Protein AF-A0A4R7V5Y8-F1 (afdb_monomer_lite)

Structure (mmCIF, N/CA/C/O backbone):
data_AF-A0A4R7V5Y8-F1
#
_entry.id   AF-A0A4R7V5Y8-F1
#
loop_
_atom_site.group_PDB
_atom_site.id
_atom_site.type_symbol
_atom_site.label_atom_id
_atom_site.label_alt_id
_atom_site.label_comp_id
_atom_site.label_asym_id
_atom_site.label_entity_id
_atom_site.label_seq_id
_atom_site.pdbx_PDB_ins_code
_atom_site.Cartn_x
_atom_site.Cartn_y
_atom_site.Cartn_z
_atom_site.occupancy
_atom_site.B_iso_or_equiv
_atom_site.auth_seq_id
_atom_site.auth_comp_id
_atom_site.auth_asym_id
_atom_site.auth_atom_id
_atom_site.pdbx_PDB_model_num
ATOM 1 N N . MET A 1 1 ? 8.794 -31.342 32.415 1.00 39.38 1 MET A N 1
ATOM 2 C CA . MET A 1 1 ? 8.531 -30.440 31.272 1.00 39.38 1 MET A CA 1
ATOM 3 C C . MET A 1 1 ? 9.611 -30.682 30.226 1.00 39.38 1 MET A C 1
ATOM 5 O O . MET A 1 1 ? 10.774 -30.433 30.505 1.00 39.38 1 MET A O 1
ATOM 9 N N . ARG A 1 2 ? 9.265 -31.305 29.094 1.00 29.16 2 ARG A N 1
ATOM 10 C CA . ARG A 1 2 ? 10.217 -31.781 28.076 1.00 29.16 2 ARG A CA 1
ATOM 11 C C . ARG A 1 2 ? 10.189 -30.781 26.917 1.00 29.16 2 ARG A C 1
ATOM 13 O O . ARG A 1 2 ? 9.197 -30.720 26.201 1.00 29.16 2 ARG A O 1
ATOM 20 N N . LEU A 1 3 ? 11.223 -29.951 26.796 1.00 39.28 3 LEU A N 1
ATOM 21 C CA . LEU A 1 3 ? 11.357 -29.003 25.688 1.00 39.28 3 LEU A CA 1
ATOM 22 C C . LEU A 1 3 ? 11.643 -29.803 24.411 1.00 39.28 3 LEU A C 1
ATOM 24 O O . LEU A 1 3 ? 12.681 -30.453 24.298 1.00 39.28 3 LEU A O 1
ATOM 28 N N . VAL A 1 4 ? 10.695 -29.802 23.475 1.00 39.31 4 VAL A N 1
ATOM 29 C CA . VAL A 1 4 ? 10.909 -30.312 22.118 1.00 39.31 4 VAL A CA 1
ATOM 30 C C . VAL A 1 4 ? 11.884 -29.350 21.445 1.00 39.31 4 VAL A C 1
ATOM 32 O O . VAL A 1 4 ? 11.562 -28.176 21.273 1.00 39.31 4 VAL A O 1
ATOM 35 N N . SER A 1 5 ? 13.087 -29.818 21.105 1.00 41.28 5 SER A N 1
ATOM 36 C CA . SER A 1 5 ? 14.036 -29.010 20.345 1.00 41.28 5 SER A CA 1
ATOM 37 C C . SER A 1 5 ? 13.492 -28.820 18.930 1.00 41.28 5 SER A C 1
ATOM 39 O O . SER A 1 5 ? 13.469 -29.736 18.105 1.00 41.28 5 SER A O 1
ATOM 41 N N . SER A 1 6 ? 12.996 -27.619 18.641 1.00 45.47 6 SER A N 1
ATOM 42 C CA . SER A 1 6 ? 12.769 -27.205 17.264 1.00 45.47 6 SER A CA 1
ATOM 43 C C . SER A 1 6 ? 14.130 -27.154 16.568 1.00 45.47 6 SER A C 1
ATOM 45 O O . SER A 1 6 ? 15.115 -26.645 17.108 1.00 45.47 6 SER A O 1
ATOM 47 N N . ARG A 1 7 ? 14.221 -27.758 15.379 1.00 44.09 7 ARG A N 1
ATOM 48 C CA . ARG A 1 7 ? 15.431 -27.703 14.555 1.00 44.09 7 ARG A CA 1
ATOM 49 C C . ARG A 1 7 ? 15.734 -26.237 14.265 1.00 44.09 7 ARG A C 1
ATOM 51 O O . ARG A 1 7 ? 15.005 -25.595 13.514 1.00 44.09 7 ARG A O 1
ATOM 58 N N . VAL A 1 8 ? 16.810 -25.728 14.853 1.00 46.00 8 VAL A N 1
ATOM 59 C CA . VAL A 1 8 ? 17.417 -24.458 14.461 1.00 46.00 8 VAL A CA 1
ATOM 60 C C . VAL A 1 8 ? 17.733 -24.568 12.971 1.00 46.00 8 VAL A C 1
ATOM 62 O O . VAL A 1 8 ? 18.531 -25.415 12.563 1.00 46.00 8 VAL A O 1
ATOM 65 N N . GLY A 1 9 ? 17.047 -23.772 12.148 1.00 42.19 9 GLY A N 1
ATOM 66 C CA . GLY A 1 9 ? 17.339 -23.671 10.725 1.00 42.19 9 GLY A CA 1
ATOM 67 C C . GLY A 1 9 ? 18.798 -23.261 10.559 1.00 42.19 9 GLY A C 1
ATOM 68 O O . GLY A 1 9 ? 19.202 -22.193 11.010 1.00 42.19 9 GLY A O 1
ATOM 69 N N . LYS A 1 10 ? 19.614 -24.133 9.962 1.00 33.81 10 LYS A N 1
ATOM 70 C CA . LYS A 1 10 ? 20.991 -23.799 9.597 1.00 33.81 10 LYS A CA 1
ATOM 71 C C . LYS A 1 10 ? 20.934 -22.794 8.446 1.00 33.81 10 LYS A C 1
ATOM 73 O O . LYS A 1 10 ? 20.738 -23.184 7.299 1.00 33.81 10 LYS A O 1
ATOM 78 N N . THR A 1 11 ? 21.110 -21.512 8.748 1.00 39.12 11 THR A N 1
ATOM 79 C CA . THR A 1 11 ? 21.383 -20.491 7.733 1.00 39.12 11 THR A CA 1
ATOM 80 C C . THR A 1 11 ? 22.810 -20.705 7.245 1.00 39.12 11 THR A C 1
ATOM 82 O O . THR A 1 11 ? 23.766 -20.399 7.951 1.00 39.12 11 THR A O 1
ATOM 85 N N . SER A 1 12 ? 22.973 -21.303 6.067 1.00 37.62 12 SER A N 1
ATOM 86 C CA . SER A 1 12 ? 24.284 -21.434 5.431 1.00 37.62 12 SER A CA 1
ATOM 87 C C . SER A 1 12 ? 24.424 -20.372 4.352 1.00 37.62 12 SER A C 1
ATOM 89 O O . SER A 1 12 ? 23.650 -20.370 3.396 1.00 37.62 12 SER A O 1
ATOM 91 N N . VAL A 1 13 ? 25.421 -19.504 4.493 1.00 38.53 13 VAL A N 1
ATOM 92 C CA . VAL A 1 13 ? 25.834 -18.569 3.445 1.00 38.53 13 VAL A CA 1
ATOM 93 C C . VAL A 1 13 ? 26.742 -19.349 2.503 1.00 38.53 13 VAL A C 1
ATOM 95 O O . VAL A 1 13 ? 27.818 -19.790 2.903 1.00 38.53 13 VAL A O 1
ATOM 98 N N . ARG A 1 14 ? 26.281 -19.596 1.276 1.00 39.53 14 ARG A N 1
ATOM 99 C CA . ARG A 1 14 ? 27.115 -20.172 0.219 1.00 39.53 14 ARG A CA 1
ATOM 100 C C . ARG A 1 14 ? 27.500 -19.057 -0.748 1.00 39.53 14 ARG A C 1
ATOM 102 O O . ARG A 1 14 ? 26.613 -18.285 -1.108 1.00 39.53 14 ARG A O 1
ATOM 109 N N . PRO A 1 15 ? 28.767 -18.974 -1.183 1.00 43.50 15 PRO A N 1
ATOM 110 C CA . PRO A 1 15 ? 29.133 -18.079 -2.269 1.00 43.50 15 PRO A CA 1
ATOM 111 C C . PRO A 1 15 ? 28.302 -18.450 -3.502 1.00 43.50 15 PRO A C 1
ATOM 113 O O . PRO A 1 15 ? 28.323 -19.595 -3.958 1.00 43.50 15 PRO A O 1
ATOM 116 N N . SER A 1 16 ? 27.506 -17.503 -3.992 1.00 54.50 16 SER A N 1
ATOM 117 C CA . SER A 1 16 ? 26.752 -17.663 -5.230 1.00 54.50 16 SER A CA 1
ATOM 118 C C . SER A 1 16 ? 27.651 -17.308 -6.405 1.00 54.50 16 SER A C 1
ATOM 120 O O . SER A 1 16 ? 28.254 -16.241 -6.413 1.00 54.50 16 SER A O 1
ATOM 122 N N . ASN A 1 17 ? 27.666 -18.142 -7.439 1.00 52.69 17 ASN A N 1
ATOM 123 C CA . ASN A 1 17 ? 28.327 -17.868 -8.720 1.00 52.69 17 ASN A CA 1
ATOM 124 C C . ASN A 1 17 ? 27.616 -16.782 -9.565 1.00 52.69 17 ASN A C 1
ATOM 126 O O . ASN A 1 17 ? 27.806 -16.731 -10.776 1.00 52.69 17 ASN A O 1
ATOM 130 N N . GLY A 1 18 ? 26.729 -15.979 -8.965 1.00 58.34 18 GLY A N 1
ATOM 131 C CA . GLY A 1 18 ? 25.988 -14.921 -9.653 1.00 58.34 18 GLY A CA 1
ATOM 132 C C . GLY A 1 18 ? 25.001 -15.400 -10.725 1.00 58.34 18 GLY A C 1
ATOM 133 O O . GLY A 1 18 ? 24.500 -14.579 -11.484 1.00 58.34 18 GLY A O 1
ATOM 134 N N . SER A 1 19 ? 24.678 -16.698 -10.810 1.00 68.81 19 SER A N 1
ATOM 135 C CA . SER A 1 19 ? 23.785 -17.247 -11.849 1.00 68.81 19 SER A CA 1
ATOM 136 C C . SER A 1 19 ? 22.292 -17.068 -11.524 1.00 68.81 19 SER A C 1
ATOM 138 O O . SER A 1 19 ? 21.518 -18.030 -11.538 1.00 68.81 19 SER A O 1
ATOM 140 N N . TRP A 1 20 ? 21.873 -15.830 -11.240 1.00 76.62 20 TRP A N 1
ATOM 141 C CA . TRP A 1 20 ? 20.487 -15.471 -10.895 1.00 76.62 20 TRP A CA 1
ATOM 142 C C . TRP A 1 20 ? 19.474 -15.874 -11.981 1.00 76.62 20 TRP A C 1
ATOM 144 O O . TRP A 1 20 ? 18.326 -16.173 -11.671 1.00 76.62 20 TRP A O 1
ATOM 154 N N . GLU A 1 21 ? 19.912 -15.984 -13.237 1.00 75.44 21 GLU A N 1
ATOM 155 C CA . GLU A 1 21 ? 19.114 -16.427 -14.393 1.00 75.44 21 GLU A CA 1
ATOM 156 C C . GLU A 1 21 ? 18.544 -17.845 -14.269 1.00 75.44 21 GLU A C 1
ATOM 158 O O . GLU A 1 21 ? 17.503 -18.155 -14.854 1.00 75.44 21 GLU A O 1
ATOM 163 N N . THR A 1 22 ? 19.228 -18.699 -13.505 1.00 79.94 22 THR A N 1
ATOM 164 C CA . THR A 1 22 ? 18.891 -20.122 -13.335 1.00 79.94 22 THR A CA 1
ATOM 165 C C . THR A 1 22 ? 17.992 -20.384 -12.130 1.00 79.94 22 THR A C 1
ATOM 167 O O . THR A 1 22 ? 17.647 -21.532 -11.844 1.00 79.94 22 THR A O 1
ATOM 170 N N . LEU A 1 23 ? 17.609 -19.327 -11.407 1.00 81.44 23 LEU A N 1
ATOM 171 C CA . LEU A 1 23 ? 16.757 -19.459 -10.239 1.00 81.44 23 LEU A CA 1
ATOM 172 C C . LEU A 1 23 ? 15.382 -20.038 -10.616 1.00 81.44 23 LEU A C 1
ATOM 174 O O . LEU A 1 23 ? 14.829 -19.703 -11.669 1.00 81.44 23 LEU A O 1
ATOM 178 N N . PRO A 1 24 ? 14.791 -20.875 -9.742 1.00 82.31 24 PRO A N 1
ATOM 179 C CA . PRO A 1 24 ? 13.458 -21.415 -9.964 1.00 82.31 24 PRO A CA 1
ATOM 180 C C . PRO A 1 24 ? 12.413 -20.310 -10.150 1.00 82.31 24 PRO A C 1
ATOM 182 O O . PRO A 1 24 ? 12.454 -19.284 -9.468 1.00 82.31 24 PRO A O 1
ATOM 185 N N . GLY A 1 25 ? 11.422 -20.559 -11.009 1.00 75.19 25 GLY A N 1
ATOM 186 C CA . GLY A 1 25 ? 10.342 -19.611 -11.322 1.00 75.19 25 GLY A CA 1
ATOM 187 C C . GLY A 1 25 ? 9.581 -19.019 -10.120 1.00 75.19 25 GLY A C 1
ATOM 188 O O . GLY A 1 25 ? 9.190 -17.860 -10.192 1.00 75.19 25 GLY A O 1
ATOM 189 N N . PRO A 1 26 ? 9.402 -19.722 -8.980 1.00 79.88 26 PRO A N 1
ATOM 190 C CA . PRO A 1 26 ? 8.807 -19.110 -7.788 1.00 79.88 26 PRO A CA 1
ATOM 191 C C . PRO A 1 26 ? 9.641 -17.980 -7.166 1.00 79.88 26 PRO A C 1
ATOM 193 O O . PRO A 1 26 ? 9.096 -17.169 -6.419 1.00 79.88 26 PRO A O 1
ATOM 196 N N . VAL A 1 27 ? 10.948 -17.940 -7.440 1.00 85.44 27 VAL A N 1
ATOM 197 C CA . VAL A 1 27 ? 11.891 -16.940 -6.921 1.00 85.44 27 VAL A CA 1
ATOM 198 C C . VAL A 1 27 ? 12.210 -15.893 -7.988 1.00 85.44 27 VAL A C 1
ATOM 200 O O . VAL A 1 27 ? 12.229 -14.709 -7.663 1.00 85.44 27 VAL A O 1
ATOM 203 N N . LEU A 1 28 ? 12.421 -16.305 -9.243 1.00 88.88 28 LEU A N 1
ATOM 204 C CA . LEU A 1 28 ? 12.749 -15.416 -10.360 1.00 88.88 28 LEU A CA 1
ATOM 205 C C . LEU A 1 28 ? 11.504 -14.958 -11.122 1.00 88.88 28 LEU A C 1
ATOM 207 O O . LEU A 1 28 ? 10.823 -15.748 -11.773 1.00 88.88 28 LEU A O 1
ATOM 211 N N . VAL A 1 29 ? 11.261 -13.655 -11.091 1.00 91.06 29 VAL A N 1
ATOM 212 C CA . VAL A 1 29 ? 10.136 -12.977 -11.726 1.00 91.06 29 VAL A CA 1
ATOM 213 C C . VAL A 1 29 ? 10.635 -12.270 -12.975 1.00 91.06 29 VAL A C 1
ATOM 215 O O . VAL A 1 29 ? 11.500 -11.402 -12.886 1.00 91.06 29 VAL A O 1
ATOM 218 N N . ARG A 1 30 ? 10.054 -12.640 -14.119 1.00 89.88 30 ARG A N 1
ATOM 219 C CA . ARG A 1 30 ? 10.305 -12.006 -15.423 1.00 89.88 30 ARG A CA 1
ATOM 220 C C . ARG A 1 30 ? 9.155 -11.125 -15.913 1.00 89.88 30 ARG A C 1
ATOM 222 O O . ARG A 1 30 ? 9.384 -10.189 -16.659 1.00 89.88 30 ARG A O 1
ATOM 229 N N . ASP A 1 31 ? 7.938 -11.454 -15.490 1.00 92.62 31 ASP A N 1
ATOM 230 C CA . ASP A 1 31 ? 6.698 -10.777 -15.872 1.00 92.62 31 ASP A CA 1
ATOM 231 C C . ASP A 1 31 ? 6.091 -10.148 -14.612 1.00 92.62 31 ASP A C 1
ATOM 233 O O . ASP A 1 31 ? 5.575 -10.850 -13.727 1.00 92.62 31 ASP A O 1
ATOM 237 N N . LEU A 1 32 ? 6.200 -8.822 -14.509 1.00 93.19 32 LEU A N 1
ATOM 238 C CA . LEU A 1 32 ? 5.666 -8.071 -13.379 1.00 93.19 32 LEU A CA 1
ATOM 239 C C . LEU A 1 32 ? 4.136 -8.062 -13.384 1.00 93.19 32 LEU A C 1
ATOM 241 O O . LEU A 1 32 ? 3.535 -8.131 -12.314 1.00 93.19 32 LEU A O 1
ATOM 245 N N . ALA A 1 33 ? 3.486 -8.090 -14.548 1.00 92.81 33 ALA A N 1
ATOM 246 C CA . ALA A 1 33 ? 2.028 -8.129 -14.644 1.00 92.81 33 ALA A CA 1
ATOM 247 C C . ALA A 1 33 ? 1.453 -9.476 -14.168 1.00 92.81 33 ALA A C 1
ATOM 249 O O . ALA A 1 33 ? 0.396 -9.532 -13.531 1.00 92.81 33 ALA A O 1
ATOM 250 N N . ALA A 1 34 ? 2.130 -10.591 -14.448 1.00 91.50 34 ALA A N 1
ATOM 251 C CA . ALA A 1 34 ? 1.773 -11.898 -13.899 1.00 91.50 34 ALA A CA 1
ATOM 252 C C . ALA A 1 34 ? 1.972 -11.947 -12.382 1.00 91.50 34 ALA A C 1
ATOM 254 O O . ALA A 1 34 ? 1.101 -12.461 -11.670 1.00 91.50 34 ALA A O 1
ATOM 255 N N . LEU A 1 35 ? 3.077 -11.388 -11.874 1.00 91.00 35 LEU A N 1
ATOM 256 C CA . LEU A 1 35 ? 3.290 -11.291 -10.432 1.00 91.00 35 LEU A CA 1
ATOM 257 C C . LEU A 1 35 ? 2.188 -10.457 -9.779 1.00 91.00 35 LEU A C 1
ATOM 259 O O . LEU A 1 35 ? 1.612 -10.891 -8.782 1.00 91.00 35 LEU A O 1
ATOM 263 N N . ASP A 1 36 ? 1.851 -9.317 -10.366 1.00 90.75 36 ASP A N 1
ATOM 264 C CA . ASP A 1 36 ? 0.844 -8.402 -9.854 1.00 90.75 36 ASP A CA 1
ATOM 265 C C . ASP A 1 36 ? -0.538 -9.064 -9.757 1.00 90.75 36 ASP A C 1
ATOM 267 O O . ASP A 1 36 ? -1.130 -9.117 -8.675 1.00 90.75 36 ASP A O 1
ATOM 271 N N . ARG A 1 37 ? -0.988 -9.716 -10.839 1.00 89.94 37 ARG A N 1
ATOM 272 C CA . ARG A 1 37 ? -2.225 -10.518 -10.851 1.00 89.94 37 ARG A CA 1
ATOM 273 C C . ARG A 1 37 ? -2.203 -11.638 -9.816 1.00 89.94 37 ARG A C 1
ATOM 275 O O . ARG A 1 37 ? -3.199 -11.864 -9.131 1.00 89.94 37 ARG A O 1
ATOM 282 N N . SER A 1 38 ? -1.078 -12.344 -9.679 1.00 88.06 38 SER A N 1
ATOM 283 C CA . SER A 1 38 ? -0.961 -13.415 -8.684 1.00 88.06 38 SER A CA 1
ATOM 284 C C . SER A 1 38 ? -1.131 -12.883 -7.261 1.00 88.06 38 SER A C 1
ATOM 286 O O . SER A 1 38 ? -1.777 -13.534 -6.446 1.00 88.06 38 SER A O 1
ATOM 288 N N . ARG A 1 39 ? -0.602 -11.683 -6.972 1.00 86.81 39 ARG A N 1
ATOM 289 C CA . ARG A 1 39 ? -0.706 -11.036 -5.660 1.00 86.81 39 ARG A CA 1
ATOM 290 C C . ARG A 1 39 ? -2.095 -10.470 -5.404 1.00 86.81 39 ARG A C 1
ATOM 292 O O . ARG A 1 39 ? -2.563 -10.605 -4.278 1.00 86.81 39 ARG A O 1
ATOM 299 N N . ALA A 1 40 ? -2.757 -9.917 -6.419 1.00 85.06 40 ALA A N 1
ATOM 300 C CA . ALA A 1 40 ? -4.139 -9.443 -6.321 1.00 85.06 40 ALA A CA 1
ATOM 301 C C . ALA A 1 40 ? -5.123 -10.552 -5.913 1.00 85.06 40 ALA A C 1
ATOM 303 O O . ALA A 1 40 ? -6.099 -10.291 -5.219 1.00 85.06 40 ALA A O 1
ATOM 304 N N . ASN A 1 41 ? -4.847 -11.797 -6.312 1.00 85.00 41 ASN A N 1
ATOM 305 C CA . ASN A 1 41 ? -5.696 -12.953 -6.014 1.00 85.00 41 ASN A CA 1
ATOM 306 C C . ASN A 1 41 ? -5.419 -13.599 -4.645 1.00 85.00 41 ASN A C 1
ATOM 308 O O . ASN A 1 41 ? -6.078 -14.576 -4.284 1.00 85.00 41 ASN A O 1
ATOM 312 N N . LEU A 1 42 ? -4.435 -13.108 -3.884 1.00 82.81 42 LEU A N 1
ATOM 313 C CA . LEU A 1 42 ? -4.159 -13.635 -2.552 1.00 82.81 42 LEU A CA 1
ATOM 314 C C . LEU A 1 42 ? -5.167 -13.095 -1.538 1.00 82.81 42 LEU A C 1
ATOM 316 O O . LEU A 1 42 ? -5.620 -11.957 -1.623 1.00 82.81 42 LEU A O 1
ATOM 320 N N . ALA A 1 43 ? -5.464 -13.907 -0.523 1.00 77.94 43 ALA A N 1
ATOM 321 C CA . ALA A 1 43 ? -6.247 -13.447 0.615 1.00 77.94 43 ALA A CA 1
ATOM 322 C C . ALA A 1 43 ? -5.589 -12.213 1.277 1.00 77.94 43 ALA A C 1
ATOM 324 O O . ALA A 1 43 ? -4.362 -12.071 1.218 1.00 77.94 43 ALA A O 1
ATOM 325 N N . PRO A 1 44 ? -6.356 -11.345 1.959 1.00 75.69 44 PRO A N 1
ATOM 326 C CA . PRO A 1 44 ? -5.793 -10.197 2.662 1.00 75.69 44 PRO A CA 1
ATOM 327 C C . PRO A 1 44 ? -4.665 -10.604 3.615 1.00 75.69 44 PRO A C 1
ATOM 329 O O . PRO A 1 44 ? -4.719 -11.656 4.262 1.00 75.69 44 PRO A O 1
ATOM 332 N N . ARG A 1 45 ? -3.639 -9.753 3.746 1.00 71.75 45 ARG A N 1
ATOM 333 C CA . ARG A 1 45 ? -2.423 -10.070 4.523 1.00 71.75 45 ARG A CA 1
ATOM 334 C C . ARG A 1 45 ? -2.717 -10.500 5.967 1.00 71.75 45 ARG A C 1
ATOM 336 O O . ARG A 1 45 ? -1.981 -11.316 6.512 1.00 71.75 45 ARG A O 1
ATOM 343 N N . LEU A 1 46 ? -3.794 -9.988 6.567 1.00 69.38 46 LEU A N 1
ATOM 344 C CA . LEU A 1 46 ? -4.236 -10.313 7.930 1.00 69.38 46 LEU A CA 1
ATOM 345 C C . LEU A 1 46 ? -4.530 -11.803 8.157 1.00 69.38 46 LEU A C 1
ATOM 347 O O . LEU A 1 46 ? -4.321 -12.282 9.269 1.00 69.38 46 LEU A O 1
ATOM 351 N N . VAL A 1 47 ? -4.977 -12.527 7.128 1.00 77.38 47 VAL A N 1
ATOM 352 C CA . VAL A 1 47 ? -5.337 -13.954 7.221 1.00 77.38 47 VAL A CA 1
ATOM 353 C C . VAL A 1 47 ? -4.339 -14.872 6.511 1.00 77.38 47 VAL A C 1
ATOM 355 O O . VAL A 1 47 ? -4.513 -16.088 6.498 1.00 77.38 47 VAL A O 1
ATOM 358 N N . ARG A 1 48 ? -3.277 -14.310 5.923 1.00 75.62 48 ARG A N 1
ATOM 359 C CA . ARG A 1 48 ? -2.233 -15.087 5.249 1.00 75.62 48 ARG A CA 1
ATOM 360 C C . ARG A 1 48 ? -1.205 -15.638 6.245 1.00 75.62 48 ARG A C 1
ATOM 362 O O . ARG A 1 48 ? -0.840 -14.937 7.194 1.00 75.62 48 ARG A O 1
ATOM 369 N N . PRO A 1 49 ? -0.665 -16.848 6.005 1.00 72.44 49 PRO A N 1
ATOM 370 C CA . PRO A 1 49 ? 0.520 -17.328 6.707 1.00 72.44 49 PRO A CA 1
ATOM 371 C C . PRO A 1 49 ? 1.664 -16.306 6.625 1.00 72.44 49 PRO A C 1
ATOM 373 O O . PRO A 1 49 ? 1.979 -15.785 5.555 1.00 72.44 49 PRO A O 1
ATOM 376 N N . ARG A 1 50 ? 2.289 -15.995 7.766 1.00 67.25 50 ARG A N 1
ATOM 377 C CA . ARG A 1 50 ? 3.378 -15.007 7.863 1.00 67.25 50 ARG A CA 1
ATOM 378 C C . ARG A 1 50 ? 4.736 -15.646 7.578 1.00 67.25 50 ARG A C 1
ATOM 380 O O . ARG A 1 50 ? 5.603 -15.693 8.446 1.00 67.25 50 ARG A O 1
ATOM 387 N N . VAL A 1 51 ? 4.906 -16.178 6.373 1.00 69.56 51 VAL A N 1
ATOM 388 C CA . VAL A 1 51 ? 6.185 -16.744 5.936 1.00 69.56 51 VAL A CA 1
ATOM 389 C C . VAL A 1 51 ? 6.919 -15.686 5.117 1.00 69.56 51 VAL A C 1
ATOM 391 O O . VAL A 1 51 ? 6.644 -15.502 3.938 1.00 69.56 51 VAL A O 1
ATOM 394 N N . GLU A 1 52 ? 7.861 -14.968 5.733 1.00 60.44 52 GLU A N 1
ATOM 395 C CA . GLU A 1 52 ? 8.597 -13.878 5.060 1.00 60.44 52 GLU A CA 1
ATOM 396 C C . GLU A 1 52 ? 9.323 -14.347 3.786 1.00 60.44 52 GLU A C 1
ATOM 398 O O . GLU A 1 52 ? 9.354 -13.637 2.781 1.00 60.44 52 GLU A O 1
ATOM 403 N N . ALA A 1 53 ? 9.820 -15.589 3.782 1.00 65.56 53 ALA A N 1
ATOM 404 C CA . ALA A 1 53 ? 10.460 -16.193 2.614 1.00 65.56 53 ALA A CA 1
ATOM 405 C C . ALA A 1 53 ? 9.519 -16.310 1.399 1.00 65.56 53 ALA A C 1
ATOM 407 O O . ALA A 1 53 ? 9.982 -16.257 0.262 1.00 65.56 53 ALA A O 1
ATOM 408 N N . GLU A 1 54 ? 8.200 -16.400 1.605 1.00 74.19 54 GLU A N 1
ATOM 409 C CA . GLU A 1 54 ? 7.229 -16.438 0.505 1.00 74.19 54 GLU A CA 1
ATOM 410 C C . GLU A 1 54 ? 7.133 -15.111 -0.243 1.00 74.19 54 GLU A C 1
ATOM 412 O O . GLU A 1 54 ? 6.621 -15.097 -1.363 1.00 74.19 54 GLU A O 1
ATOM 417 N N . ASN A 1 55 ? 7.634 -14.010 0.322 1.00 81.19 55 ASN A N 1
ATOM 418 C CA . ASN A 1 55 ? 7.612 -12.703 -0.325 1.00 81.19 55 ASN A CA 1
ATOM 419 C C . ASN A 1 55 ? 8.921 -12.372 -1.046 1.00 81.19 55 ASN A C 1
ATOM 421 O O . ASN A 1 55 ? 8.906 -11.485 -1.894 1.00 81.19 55 ASN A O 1
ATOM 425 N N . LEU A 1 56 ? 10.016 -13.086 -0.766 1.00 86.44 56 LEU A N 1
ATOM 426 C CA . LEU A 1 56 ? 11.314 -12.840 -1.393 1.00 86.44 56 LEU A CA 1
ATOM 427 C C . LEU A 1 56 ? 11.292 -13.232 -2.871 1.00 86.44 56 LEU A C 1
ATOM 429 O O . LEU A 1 56 ? 10.996 -14.377 -3.219 1.00 86.44 56 LEU A O 1
ATOM 433 N N . ARG A 1 57 ? 11.600 -12.275 -3.742 1.00 88.25 57 ARG A N 1
ATOM 434 C CA . ARG A 1 57 ? 11.711 -12.477 -5.187 1.00 88.25 57 ARG A CA 1
ATOM 435 C C . ARG A 1 57 ? 12.966 -11.814 -5.722 1.00 88.25 57 ARG A C 1
ATOM 437 O O . ARG A 1 57 ? 13.548 -10.934 -5.092 1.00 88.25 57 ARG A O 1
ATOM 444 N N . VAL A 1 58 ? 13.334 -12.251 -6.912 1.00 89.06 58 VAL A N 1
ATOM 445 C CA . VAL A 1 58 ? 14.346 -11.657 -7.771 1.00 89.06 58 VAL A CA 1
ATOM 446 C C . VAL A 1 58 ? 13.609 -11.206 -9.013 1.00 89.06 58 VAL A C 1
ATOM 448 O O . VAL A 1 58 ? 13.037 -12.030 -9.716 1.00 89.06 58 VAL A O 1
ATOM 451 N N . VAL A 1 59 ? 13.568 -9.905 -9.241 1.00 89.81 59 VAL A N 1
ATOM 452 C CA . VAL A 1 59 ? 12.856 -9.279 -10.351 1.00 89.81 59 VAL A CA 1
ATOM 453 C C . VAL A 1 59 ? 13.862 -8.943 -11.438 1.00 89.81 59 VAL A C 1
ATOM 455 O O . VAL A 1 59 ? 14.893 -8.341 -11.140 1.00 89.81 59 VAL A O 1
ATOM 458 N N . THR A 1 60 ? 13.581 -9.327 -12.681 1.00 89.94 60 THR A N 1
ATOM 459 C CA . THR A 1 60 ? 14.332 -8.823 -13.834 1.00 89.94 60 THR A CA 1
ATOM 460 C C . THR A 1 60 ? 13.985 -7.369 -14.091 1.00 89.94 60 THR A C 1
ATOM 462 O O . THR A 1 60 ? 12.809 -7.011 -14.116 1.00 89.94 60 THR A O 1
ATOM 465 N N . VAL A 1 61 ? 15.003 -6.559 -14.331 1.00 88.69 61 VAL A N 1
ATOM 466 C CA . VAL A 1 61 ? 14.861 -5.146 -14.663 1.00 88.69 61 VAL A CA 1
ATOM 467 C C . VAL A 1 61 ? 15.407 -4.943 -16.068 1.00 88.69 61 VAL A C 1
ATOM 469 O O . VAL A 1 61 ? 16.559 -5.280 -16.344 1.00 88.69 61 VAL A O 1
ATOM 472 N N . ALA A 1 62 ? 14.551 -4.444 -16.955 1.00 91.56 62 ALA A N 1
ATOM 473 C CA . ALA A 1 62 ? 14.934 -4.014 -18.292 1.00 91.56 62 ALA A CA 1
ATOM 474 C C . ALA A 1 62 ? 15.420 -2.560 -18.271 1.00 91.56 62 ALA A C 1
ATOM 476 O O . ALA A 1 62 ? 16.400 -2.229 -18.933 1.00 91.56 62 ALA A O 1
ATOM 477 N N . GLU A 1 63 ? 14.769 -1.709 -17.474 1.00 92.25 63 GLU A N 1
ATOM 478 C CA . GLU A 1 63 ? 15.088 -0.285 -17.385 1.00 92.25 63 GLU A CA 1
ATOM 479 C C . GLU A 1 63 ? 14.795 0.273 -15.985 1.00 92.25 63 GLU A C 1
ATOM 481 O O . GLU A 1 63 ? 13.833 -0.132 -15.327 1.00 92.25 63 GLU A O 1
ATOM 486 N N . VAL A 1 64 ? 15.618 1.224 -15.535 1.00 93.06 64 VAL A N 1
ATOM 487 C CA . VAL A 1 64 ? 15.341 2.062 -14.360 1.00 93.06 64 VAL A CA 1
ATOM 488 C C . VAL A 1 64 ? 14.864 3.420 -14.864 1.00 93.06 64 VAL A C 1
ATOM 490 O O . VAL A 1 64 ? 15.634 4.158 -15.470 1.00 93.06 64 VAL A O 1
ATOM 493 N N . LEU A 1 65 ? 13.592 3.729 -14.626 1.00 94.56 65 LEU A N 1
ATOM 494 C CA . LEU A 1 65 ? 12.911 4.902 -15.175 1.00 94.56 65 LEU A CA 1
ATOM 495 C C . LEU A 1 65 ? 13.121 6.161 -14.330 1.00 94.56 65 LEU A C 1
ATOM 497 O O . LEU A 1 65 ? 13.263 7.252 -14.873 1.00 94.56 65 LEU A O 1
ATOM 501 N N . ASP A 1 66 ? 13.114 6.020 -13.004 1.00 94.75 66 ASP A N 1
ATOM 502 C CA . ASP A 1 66 ? 13.274 7.141 -12.075 1.00 94.75 66 ASP A CA 1
ATOM 503 C C . ASP A 1 66 ? 13.919 6.681 -10.765 1.00 94.75 66 ASP A C 1
ATOM 505 O O . ASP A 1 66 ? 13.748 5.529 -10.358 1.00 94.75 66 ASP A O 1
ATOM 509 N N . ILE A 1 67 ? 14.642 7.582 -10.097 1.00 93.50 67 ILE A N 1
ATOM 510 C CA . ILE A 1 67 ? 15.244 7.367 -8.775 1.00 93.50 67 ILE A CA 1
ATOM 511 C C . ILE A 1 67 ? 15.060 8.639 -7.951 1.00 93.50 67 ILE A C 1
ATOM 513 O O . ILE A 1 67 ? 15.499 9.717 -8.349 1.00 93.50 67 ILE A O 1
ATOM 517 N N . GLY A 1 68 ? 14.474 8.499 -6.765 1.00 93.06 68 GLY A N 1
ATOM 518 C CA . GLY A 1 68 ? 14.151 9.617 -5.894 1.00 93.06 68 GLY A CA 1
ATOM 519 C C . GLY A 1 68 ? 14.342 9.308 -4.416 1.00 93.06 68 GLY A C 1
ATOM 520 O O . GLY A 1 68 ? 13.989 8.231 -3.935 1.00 93.06 68 GLY A O 1
ATOM 521 N N . TYR A 1 69 ? 14.854 10.288 -3.678 1.00 92.62 69 TYR A N 1
ATOM 522 C CA . TYR A 1 69 ? 14.969 10.244 -2.226 1.00 92.62 69 TYR A CA 1
ATOM 523 C C . TYR A 1 69 ? 13.886 11.083 -1.535 1.00 92.62 69 TYR A C 1
ATOM 525 O O . TYR A 1 69 ? 13.662 12.247 -1.871 1.00 92.62 69 TYR A O 1
ATOM 533 N N . HIS A 1 70 ? 13.238 10.485 -0.536 1.00 90.69 70 HIS A N 1
ATOM 534 C CA . HIS A 1 70 ? 12.216 11.081 0.321 1.00 90.69 70 HIS A CA 1
ATOM 535 C C . HIS A 1 70 ? 12.842 11.408 1.682 1.00 90.69 70 HIS A C 1
ATOM 537 O O . HIS A 1 70 ? 12.935 10.515 2.532 1.00 90.69 70 HIS A O 1
ATOM 543 N N . PRO A 1 71 ? 13.278 12.658 1.930 1.00 85.25 71 PRO A N 1
ATOM 544 C CA . PRO A 1 71 ? 14.003 13.007 3.152 1.00 85.25 71 PRO A CA 1
ATOM 545 C C . PRO A 1 71 ? 13.148 12.871 4.416 1.00 85.25 71 PRO A C 1
ATOM 547 O O . PRO A 1 71 ? 13.675 12.475 5.453 1.00 85.25 71 PRO A O 1
ATOM 550 N N . GLY A 1 72 ? 11.839 13.141 4.328 1.00 84.94 72 GLY A N 1
ATOM 551 C CA . GLY A 1 72 ? 10.913 13.009 5.461 1.00 84.94 72 GLY A CA 1
ATOM 552 C C . GLY A 1 72 ? 10.805 11.576 5.987 1.00 84.94 72 GLY A C 1
ATOM 553 O O . GLY A 1 72 ? 10.696 11.369 7.191 1.00 84.94 72 GLY A O 1
ATOM 554 N N . ASP A 1 73 ? 10.941 10.598 5.092 1.00 84.75 73 ASP A N 1
ATOM 555 C CA . ASP A 1 73 ? 10.847 9.175 5.419 1.00 84.75 73 ASP A CA 1
ATOM 556 C C . ASP A 1 73 ? 12.204 8.460 5.430 1.00 84.75 73 ASP A C 1
ATOM 558 O O . ASP A 1 73 ? 12.264 7.243 5.619 1.00 84.75 73 ASP A O 1
ATOM 562 N N . GLN A 1 74 ? 13.287 9.199 5.166 1.00 91.62 74 GLN A N 1
ATOM 563 C CA . GLN A 1 74 ? 14.637 8.675 4.942 1.00 91.62 74 GLN A CA 1
ATOM 564 C C . GLN A 1 74 ? 14.634 7.445 4.022 1.00 91.62 74 GLN A C 1
ATOM 566 O O . GLN A 1 74 ? 15.183 6.385 4.341 1.00 91.62 74 GLN A O 1
ATOM 571 N N . ARG A 1 75 ? 13.944 7.567 2.884 1.00 92.94 75 ARG A N 1
ATOM 572 C CA . ARG A 1 75 ? 13.649 6.450 1.981 1.00 92.94 75 ARG A CA 1
ATOM 573 C C . ARG A 1 75 ? 14.037 6.782 0.550 1.00 92.94 75 ARG A C 1
ATOM 575 O O . ARG A 1 75 ? 13.610 7.797 0.017 1.00 92.94 75 ARG A O 1
ATOM 582 N N . LEU A 1 76 ? 14.784 5.892 -0.088 1.00 92.88 76 LEU A N 1
ATOM 583 C CA . LEU A 1 76 ? 15.035 5.907 -1.522 1.00 92.88 76 LEU A CA 1
ATOM 584 C C . LEU A 1 76 ? 13.995 5.037 -2.232 1.00 92.88 76 LEU A C 1
ATOM 586 O O . LEU A 1 76 ? 13.705 3.919 -1.800 1.00 92.88 76 LEU A O 1
ATOM 590 N N . THR A 1 77 ? 13.442 5.550 -3.324 1.00 95.12 77 THR A N 1
ATOM 591 C CA . THR A 1 77 ? 12.538 4.827 -4.218 1.00 95.12 77 THR A CA 1
ATOM 592 C C . THR A 1 77 ? 13.047 4.894 -5.646 1.00 95.12 77 THR A C 1
ATOM 594 O O . THR A 1 77 ? 13.535 5.939 -6.062 1.00 95.12 77 THR A O 1
ATOM 597 N N . ALA A 1 78 ? 12.881 3.823 -6.411 1.00 93.88 78 ALA A N 1
ATOM 598 C CA . ALA A 1 78 ? 13.137 3.832 -7.843 1.00 93.88 78 ALA A CA 1
ATOM 599 C C . ALA A 1 78 ? 12.034 3.109 -8.606 1.00 93.88 78 ALA A C 1
ATOM 601 O O . ALA A 1 78 ? 11.516 2.100 -8.131 1.00 93.88 78 ALA A O 1
ATOM 602 N N . VAL A 1 79 ? 11.683 3.617 -9.781 1.00 96.06 79 VAL A N 1
ATOM 603 C CA . VAL A 1 79 ? 10.730 2.968 -10.683 1.00 96.06 79 VAL A CA 1
ATOM 604 C C . VAL A 1 79 ? 11.520 2.125 -11.671 1.00 96.06 79 VAL A C 1
ATOM 606 O O . VAL A 1 79 ? 12.387 2.640 -12.371 1.00 96.06 79 VAL A O 1
ATOM 609 N N . VAL A 1 80 ? 11.225 0.831 -11.724 1.00 93.81 80 VAL A N 1
ATOM 610 C CA . VAL A 1 80 ? 11.842 -0.114 -12.661 1.00 93.81 80 VAL A CA 1
ATOM 611 C C . VAL A 1 80 ? 10.787 -0.697 -13.586 1.00 93.81 80 VAL A C 1
ATOM 613 O O . VAL A 1 80 ? 9.642 -0.869 -13.166 1.00 93.81 80 VAL A O 1
ATOM 616 N N . ALA A 1 81 ? 11.171 -1.013 -14.819 1.00 95.06 81 ALA A N 1
ATOM 617 C CA . ALA A 1 81 ? 10.322 -1.665 -15.808 1.00 95.06 81 ALA A CA 1
ATOM 618 C C . ALA A 1 81 ? 10.874 -3.042 -16.201 1.00 95.06 81 ALA A C 1
ATOM 620 O O . ALA A 1 81 ? 12.092 -3.246 -16.241 1.00 95.06 81 ALA A O 1
ATOM 621 N N . ASP A 1 82 ? 9.977 -3.985 -16.490 1.00 93.25 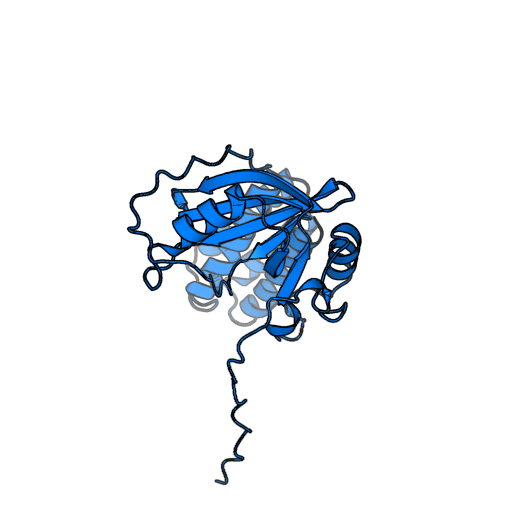82 ASP A N 1
ATOM 622 C CA . ASP A 1 82 ? 10.320 -5.234 -17.175 1.00 93.25 82 ASP A CA 1
ATOM 623 C C . ASP A 1 82 ? 10.377 -5.051 -18.704 1.00 93.25 82 ASP A C 1
ATOM 625 O O . ASP A 1 82 ? 10.133 -3.964 -19.227 1.00 93.25 82 ASP A O 1
ATOM 629 N N . GLU A 1 83 ? 10.705 -6.118 -19.442 1.00 91.12 83 GLU A N 1
ATOM 630 C CA . GLU A 1 83 ? 10.779 -6.083 -20.914 1.00 91.12 83 GLU A CA 1
ATOM 631 C C . GLU A 1 83 ? 9.435 -5.737 -21.579 1.00 91.12 83 GLU A C 1
ATOM 633 O O . GLU A 1 83 ? 9.410 -5.273 -22.717 1.00 91.12 83 GLU A O 1
ATOM 638 N N . ALA A 1 84 ? 8.316 -5.948 -20.880 1.00 91.81 84 ALA A N 1
ATOM 639 C CA . ALA A 1 84 ? 6.979 -5.603 -21.350 1.00 91.81 84 ALA A CA 1
ATOM 640 C C . ALA A 1 84 ? 6.572 -4.160 -20.986 1.00 91.81 84 ALA A C 1
ATOM 642 O O . ALA A 1 84 ? 5.458 -3.744 -21.309 1.00 91.81 84 ALA A O 1
ATOM 643 N N . GLY A 1 85 ? 7.443 -3.398 -20.315 1.00 91.69 85 GLY A N 1
ATOM 644 C CA . GLY A 1 85 ? 7.170 -2.039 -19.849 1.00 91.69 85 GLY A CA 1
ATOM 645 C C . GLY A 1 85 ? 6.283 -1.970 -18.601 1.00 91.69 85 GLY A C 1
ATOM 646 O O . GLY A 1 85 ? 5.855 -0.881 -18.217 1.00 91.69 85 GLY A O 1
ATOM 647 N N . THR A 1 86 ? 5.988 -3.101 -17.952 1.00 94.56 86 THR A N 1
ATOM 648 C CA . THR A 1 86 ? 5.245 -3.110 -16.684 1.00 94.56 86 THR A CA 1
ATOM 649 C C . THR A 1 86 ? 6.162 -2.639 -15.567 1.00 94.56 86 THR A C 1
ATOM 651 O O . THR A 1 86 ? 7.320 -3.048 -15.504 1.00 94.56 86 THR A O 1
ATOM 654 N N . THR A 1 87 ? 5.656 -1.793 -14.670 1.00 95.94 87 THR A N 1
ATOM 655 C CA . THR A 1 87 ? 6.485 -1.134 -13.660 1.00 95.94 87 THR A CA 1
ATOM 656 C C . THR A 1 87 ? 6.344 -1.725 -12.259 1.00 95.94 87 THR A C 1
ATOM 658 O O . THR A 1 87 ? 5.310 -2.271 -11.869 1.00 95.94 87 THR A O 1
ATOM 661 N N . ALA A 1 88 ? 7.412 -1.589 -11.476 1.00 94.50 88 ALA A N 1
ATOM 662 C CA . ALA A 1 88 ? 7.439 -1.828 -10.039 1.00 94.50 88 ALA A CA 1
ATOM 663 C C . ALA A 1 88 ? 8.280 -0.751 -9.341 1.00 94.50 88 ALA A C 1
ATOM 665 O O . ALA A 1 88 ? 9.150 -0.126 -9.948 1.00 94.50 88 ALA A O 1
ATOM 666 N N . VAL A 1 89 ? 8.038 -0.546 -8.048 1.00 95.31 89 VAL A N 1
ATOM 667 C CA . VAL A 1 89 ? 8.797 0.394 -7.218 1.00 95.31 89 VAL A CA 1
ATOM 668 C C . VAL A 1 89 ? 9.790 -0.371 -6.358 1.00 95.31 89 VAL A C 1
ATOM 670 O O . VAL A 1 89 ? 9.402 -1.165 -5.505 1.00 95.31 89 VAL A O 1
ATOM 673 N N . VAL A 1 90 ? 11.079 -0.111 -6.525 1.00 93.25 90 VAL A N 1
ATOM 674 C CA . VAL A 1 90 ? 12.117 -0.535 -5.581 1.00 93.25 90 VAL A CA 1
ATOM 675 C C . VAL A 1 90 ? 12.149 0.462 -4.429 1.00 93.25 90 VAL A C 1
ATOM 677 O O . VAL A 1 90 ? 12.158 1.666 -4.661 1.00 93.25 90 VAL A O 1
ATOM 680 N N . SER A 1 91 ? 12.154 -0.021 -3.188 1.00 93.75 91 SER A N 1
ATOM 681 C CA . SER A 1 91 ? 12.135 0.813 -1.983 1.00 93.75 91 SER A CA 1
ATOM 682 C C . SER A 1 91 ? 13.230 0.387 -1.007 1.00 93.75 91 SER A C 1
ATOM 684 O O . SER A 1 91 ? 13.295 -0.778 -0.611 1.00 93.75 91 SER A O 1
ATOM 686 N N . ALA A 1 92 ? 14.044 1.346 -0.564 1.00 91.44 92 ALA A N 1
ATOM 687 C CA . ALA A 1 92 ? 15.089 1.169 0.440 1.00 91.44 92 ALA A CA 1
ATOM 688 C C . ALA A 1 92 ? 14.962 2.245 1.526 1.00 91.44 92 ALA A C 1
ATOM 690 O O . ALA A 1 92 ? 14.921 3.434 1.226 1.00 91.44 92 ALA A O 1
ATOM 691 N N . THR A 1 93 ? 14.913 1.849 2.796 1.00 91.06 93 THR A N 1
ATOM 692 C CA . THR A 1 93 ? 14.835 2.784 3.935 1.00 91.06 93 THR A CA 1
ATOM 693 C C . THR A 1 93 ? 16.173 2.842 4.654 1.00 91.06 93 THR A C 1
ATOM 695 O O . THR A 1 93 ? 16.820 1.805 4.823 1.00 91.06 93 THR A O 1
ATOM 698 N N . TYR A 1 94 ? 16.565 4.037 5.098 1.00 86.56 94 TYR A N 1
ATOM 699 C CA . TYR A 1 94 ? 17.753 4.246 5.913 1.00 86.56 94 TYR A CA 1
ATOM 700 C C . TYR A 1 94 ? 17.740 3.345 7.149 1.00 86.56 94 TYR A C 1
ATOM 702 O O . TYR A 1 94 ? 16.716 3.152 7.811 1.00 86.56 94 TYR A O 1
ATOM 710 N N . ARG A 1 95 ? 18.909 2.790 7.466 1.00 82.25 95 ARG A N 1
ATOM 711 C CA . ARG A 1 95 ? 19.125 1.981 8.662 1.00 82.25 95 ARG A CA 1
ATOM 712 C C . ARG A 1 95 ? 20.419 2.436 9.325 1.00 82.25 95 ARG A C 1
ATOM 714 O O . ARG A 1 95 ? 21.465 2.361 8.681 1.00 82.25 95 ARG A O 1
ATOM 721 N N . PRO A 1 96 ? 20.396 2.802 10.618 1.00 75.38 96 PRO A N 1
ATOM 722 C CA . PRO A 1 96 ? 21.609 3.179 11.343 1.00 75.38 96 PRO A CA 1
ATOM 723 C C . PRO A 1 96 ? 22.688 2.088 11.357 1.00 75.38 96 PRO A C 1
ATOM 725 O O . PRO A 1 96 ? 23.870 2.383 11.467 1.00 75.38 96 PRO A O 1
ATOM 728 N N . THR A 1 97 ? 22.293 0.818 11.230 1.00 77.44 97 THR A N 1
ATOM 729 C CA . THR A 1 97 ? 23.210 -0.331 11.181 1.00 77.44 97 THR A CA 1
ATOM 730 C C . THR A 1 97 ? 23.955 -0.469 9.852 1.00 77.44 97 THR A C 1
ATOM 732 O O . THR A 1 97 ? 24.872 -1.278 9.754 1.00 77.44 97 THR A O 1
ATOM 735 N N . SER A 1 98 ? 23.559 0.286 8.826 1.00 75.94 98 SER A N 1
ATOM 736 C CA . SER A 1 98 ? 24.162 0.278 7.493 1.00 75.94 98 SER A CA 1
ATOM 737 C C . SER A 1 98 ? 24.016 1.669 6.853 1.00 75.94 98 SER A C 1
ATOM 739 O O . SER A 1 98 ? 23.209 1.840 5.935 1.00 75.94 98 SER A O 1
ATOM 741 N N . PRO A 1 99 ? 24.747 2.682 7.349 1.00 74.56 99 PRO A N 1
ATOM 742 C CA . PRO A 1 99 ? 24.514 4.081 6.986 1.00 74.56 99 PRO A CA 1
ATOM 743 C C . PRO A 1 99 ? 24.736 4.367 5.493 1.00 74.56 99 PRO A C 1
ATOM 745 O O . PRO A 1 99 ? 23.971 5.118 4.902 1.00 74.56 99 PRO A O 1
ATOM 748 N N . ALA A 1 100 ? 25.700 3.691 4.858 1.00 78.44 100 ALA A N 1
ATOM 749 C CA . ALA A 1 100 ? 25.986 3.818 3.425 1.00 78.44 100 ALA A CA 1
ATOM 750 C C . ALA A 1 100 ? 25.095 2.933 2.523 1.00 78.44 100 ALA A C 1
ATOM 752 O O . ALA A 1 100 ? 25.324 2.844 1.319 1.00 78.44 100 ALA A O 1
ATOM 753 N N . ALA A 1 101 ? 24.088 2.238 3.073 1.00 81.50 101 ALA A N 1
ATOM 754 C CA . ALA A 1 101 ? 23.259 1.323 2.283 1.00 81.50 101 ALA A CA 1
ATOM 755 C C . ALA A 1 101 ? 22.414 2.042 1.224 1.00 81.50 101 ALA A C 1
ATOM 757 O O . ALA A 1 101 ? 22.164 1.468 0.169 1.00 81.50 101 ALA A O 1
ATOM 758 N N . LEU A 1 102 ? 21.975 3.277 1.487 1.00 87.56 102 LEU A N 1
ATOM 759 C CA . LEU A 1 102 ? 21.206 4.040 0.502 1.00 87.56 102 LEU A CA 1
ATOM 760 C C . LEU A 1 102 ? 22.078 4.484 -0.675 1.00 87.56 102 LEU A C 1
ATOM 762 O O . LEU A 1 102 ? 21.656 4.300 -1.811 1.00 87.56 102 LEU A O 1
ATOM 766 N N . ASP A 1 103 ? 23.300 4.952 -0.415 1.00 84.50 103 ASP A N 1
ATOM 767 C CA . ASP A 1 103 ? 24.279 5.302 -1.456 1.00 84.50 103 ASP A CA 1
ATOM 768 C C . ASP A 1 103 ? 24.620 4.092 -2.333 1.00 84.50 103 ASP A C 1
ATOM 770 O O . ASP A 1 103 ? 24.643 4.170 -3.558 1.00 84.50 103 ASP A O 1
ATOM 774 N N . ALA A 1 104 ? 24.829 2.937 -1.696 1.00 83.44 104 ALA A N 1
ATOM 775 C CA . ALA A 1 104 ? 25.058 1.666 -2.371 1.00 83.44 104 ALA A CA 1
ATOM 776 C C . ALA A 1 104 ? 23.892 1.269 -3.292 1.00 83.44 104 ALA A C 1
ATOM 778 O O . ALA A 1 104 ? 24.112 0.807 -4.411 1.00 83.44 104 ALA A O 1
ATOM 779 N N . VAL A 1 105 ? 22.652 1.441 -2.825 1.00 86.81 105 VAL A N 1
ATOM 780 C CA . VAL A 1 105 ? 21.454 1.142 -3.618 1.00 86.81 105 VAL A CA 1
ATOM 781 C C . VAL A 1 105 ? 21.282 2.149 -4.757 1.00 86.81 105 VAL A C 1
ATOM 783 O O . VAL A 1 105 ? 21.002 1.725 -5.874 1.00 86.81 105 VAL A O 1
ATOM 786 N N . ASP A 1 106 ? 21.484 3.447 -4.517 1.00 88.62 106 ASP A N 1
ATOM 787 C CA . ASP A 1 106 ? 21.434 4.488 -5.555 1.00 88.62 106 ASP A CA 1
ATOM 788 C C . ASP A 1 106 ? 22.445 4.199 -6.673 1.00 88.62 106 ASP A C 1
ATOM 790 O O . ASP A 1 106 ? 22.068 4.103 -7.842 1.00 88.62 106 ASP A O 1
ATOM 794 N N . ALA A 1 107 ? 23.707 3.947 -6.313 1.00 85.75 107 ALA A N 1
ATOM 795 C CA . ALA A 1 107 ? 24.761 3.617 -7.267 1.00 85.75 107 ALA A CA 1
ATOM 796 C C . ALA A 1 107 ? 24.445 2.339 -8.064 1.00 85.75 107 ALA A C 1
ATOM 798 O O . ALA A 1 107 ? 24.624 2.307 -9.284 1.00 85.75 107 ALA A O 1
ATOM 799 N N . ALA A 1 108 ? 23.938 1.297 -7.396 1.00 85.75 108 ALA A N 1
ATOM 800 C CA . ALA A 1 108 ? 23.554 0.046 -8.044 1.00 85.75 108 ALA A CA 1
ATOM 801 C C . ALA A 1 108 ? 22.348 0.198 -8.983 1.00 85.75 108 ALA A C 1
ATOM 803 O O . ALA A 1 108 ? 22.261 -0.527 -9.966 1.00 85.75 108 ALA A O 1
ATOM 804 N N . LEU A 1 109 ? 21.421 1.117 -8.703 1.00 88.81 109 LEU A N 1
ATOM 805 C CA . LEU A 1 109 ? 20.286 1.404 -9.583 1.00 88.81 109 LEU A CA 1
ATOM 806 C C . LEU A 1 109 ? 20.714 2.241 -10.794 1.00 88.81 109 LEU A C 1
ATOM 808 O O . LEU A 1 109 ? 20.296 1.954 -11.914 1.00 88.81 109 LEU A O 1
ATOM 812 N N . ARG A 1 110 ? 21.598 3.228 -10.601 1.00 88.38 110 ARG A N 1
ATOM 813 C CA . ARG A 1 110 ? 22.135 4.063 -11.693 1.00 88.38 110 ARG A CA 1
ATOM 814 C C . ARG A 1 110 ? 22.994 3.292 -12.688 1.00 88.38 110 ARG A C 1
ATOM 816 O O . ARG A 1 110 ? 23.110 3.721 -13.831 1.00 88.38 110 ARG A O 1
ATOM 823 N N . SER A 1 111 ? 23.590 2.174 -12.279 1.00 85.00 111 SER A N 1
ATOM 824 C CA . SER A 1 111 ? 24.367 1.320 -13.183 1.00 85.00 111 SER A CA 1
ATOM 825 C C . SER A 1 111 ? 23.505 0.452 -14.110 1.00 85.00 111 SER A C 1
ATOM 827 O O . SER A 1 111 ? 24.058 -0.223 -14.975 1.00 85.00 111 SER A O 1
ATOM 829 N N . GLY A 1 112 ? 22.173 0.479 -13.965 1.00 83.62 112 GLY A N 1
ATOM 830 C CA . GLY A 1 112 ? 21.250 -0.318 -14.774 1.00 83.62 112 GLY A CA 1
ATOM 831 C C . GLY A 1 112 ? 21.302 -1.803 -14.402 1.00 83.62 112 GLY A C 1
ATOM 832 O O . GLY A 1 112 ? 21.756 -2.625 -15.202 1.00 83.62 112 GLY A O 1
ATOM 833 N N . PRO A 1 113 ? 20.876 -2.182 -13.183 1.00 87.25 113 PRO A N 1
ATOM 834 C CA . PRO A 1 113 ? 20.974 -3.557 -12.731 1.00 87.25 113 PRO A CA 1
ATOM 835 C C . PRO A 1 113 ? 20.011 -4.430 -13.533 1.00 87.25 113 PRO A C 1
ATOM 837 O O . PRO A 1 113 ? 18.861 -4.064 -13.737 1.00 87.25 113 PRO A O 1
ATOM 840 N N . ARG A 1 114 ? 20.446 -5.631 -13.923 1.00 87.25 114 ARG A N 1
ATOM 841 C CA . ARG A 1 114 ? 19.569 -6.606 -14.600 1.00 87.25 114 ARG A CA 1
ATOM 842 C C . ARG A 1 114 ? 18.611 -7.316 -13.640 1.00 87.25 114 ARG A C 1
ATOM 844 O O . ARG A 1 114 ? 17.580 -7.835 -14.062 1.00 87.25 114 ARG A O 1
ATOM 851 N N . PHE A 1 115 ? 18.955 -7.372 -12.352 1.00 86.81 115 PHE A N 1
ATOM 852 C CA . PHE A 1 115 ? 18.156 -8.038 -11.327 1.00 86.81 115 PHE A CA 1
ATOM 853 C C . PHE A 1 115 ? 18.081 -7.204 -10.053 1.00 86.81 115 PHE A C 1
ATOM 855 O O . PHE A 1 115 ? 19.088 -6.659 -9.605 1.00 86.81 115 PHE A O 1
ATOM 862 N N . VAL A 1 116 ? 16.909 -7.195 -9.421 1.00 87.69 116 VAL A N 1
ATOM 863 C CA . VAL A 1 116 ? 16.703 -6.641 -8.080 1.00 87.69 116 VAL A CA 1
ATOM 864 C C . VAL A 1 116 ? 16.102 -7.716 -7.185 1.00 87.69 116 VAL A C 1
ATOM 866 O O . VAL A 1 116 ? 15.059 -8.288 -7.495 1.00 87.69 116 VAL A O 1
ATOM 869 N N . ALA A 1 117 ? 16.759 -7.996 -6.060 1.00 87.81 117 ALA A N 1
ATOM 870 C CA . ALA A 1 117 ? 16.269 -8.932 -5.056 1.00 87.81 117 ALA A CA 1
ATOM 871 C C . ALA A 1 117 ? 15.616 -8.186 -3.888 1.00 87.81 117 ALA A C 1
ATOM 873 O O . ALA A 1 117 ? 16.142 -7.186 -3.396 1.00 87.81 117 ALA A O 1
ATOM 874 N N . GLY A 1 118 ? 14.481 -8.690 -3.408 1.00 88.06 118 GLY A N 1
ATOM 875 C CA . GLY A 1 118 ? 13.798 -8.079 -2.277 1.00 88.06 118 GLY A CA 1
ATOM 876 C C . GLY A 1 118 ? 12.505 -8.769 -1.883 1.00 88.06 118 GLY A C 1
ATOM 877 O O . GLY A 1 118 ? 12.024 -9.691 -2.547 1.00 88.06 118 GLY A O 1
ATOM 878 N N . ALA A 1 119 ? 11.937 -8.315 -0.771 1.00 89.25 119 ALA A N 1
ATOM 879 C CA . ALA A 1 119 ? 10.602 -8.723 -0.370 1.00 89.25 119 ALA A CA 1
ATOM 880 C C . ALA A 1 119 ? 9.585 -7.964 -1.224 1.00 89.25 119 ALA A C 1
ATOM 882 O O . ALA A 1 119 ? 9.523 -6.740 -1.195 1.00 89.25 119 ALA A O 1
ATOM 883 N N . VAL A 1 120 ? 8.781 -8.695 -1.989 1.00 90.38 120 VAL A N 1
ATOM 884 C CA . VAL A 1 120 ? 7.726 -8.103 -2.805 1.00 90.38 120 VAL A CA 1
ATOM 885 C C . VAL A 1 120 ? 6.448 -8.004 -1.999 1.00 90.38 120 VAL A C 1
ATOM 887 O O . VAL A 1 120 ? 5.967 -8.997 -1.440 1.00 90.38 120 VAL A O 1
ATOM 890 N N . ARG A 1 121 ? 5.836 -6.828 -2.037 1.00 87.94 121 ARG A N 1
ATOM 891 C CA . ARG A 1 121 ? 4.463 -6.575 -1.608 1.00 87.94 121 ARG A CA 1
ATOM 892 C C . ARG A 1 121 ? 3.692 -5.878 -2.727 1.00 87.94 121 ARG A C 1
ATOM 894 O O . ARG A 1 121 ? 4.283 -5.319 -3.641 1.00 87.94 121 ARG A O 1
ATOM 901 N N . ARG A 1 122 ? 2.366 -5.923 -2.644 1.00 86.69 122 ARG A N 1
ATOM 902 C CA . ARG A 1 122 ? 1.486 -5.050 -3.425 1.00 86.69 122 ARG A CA 1
ATOM 903 C C . ARG A 1 122 ? 1.008 -3.952 -2.483 1.00 86.69 122 ARG A C 1
ATOM 905 O O . ARG A 1 122 ? 0.690 -4.237 -1.329 1.00 86.69 122 ARG A O 1
ATOM 912 N N . THR A 1 123 ? 1.030 -2.708 -2.927 1.00 83.56 123 THR A N 1
ATOM 913 C CA . THR A 1 123 ? 0.569 -1.556 -2.152 1.00 83.56 123 THR A CA 1
ATOM 914 C C . THR A 1 123 ?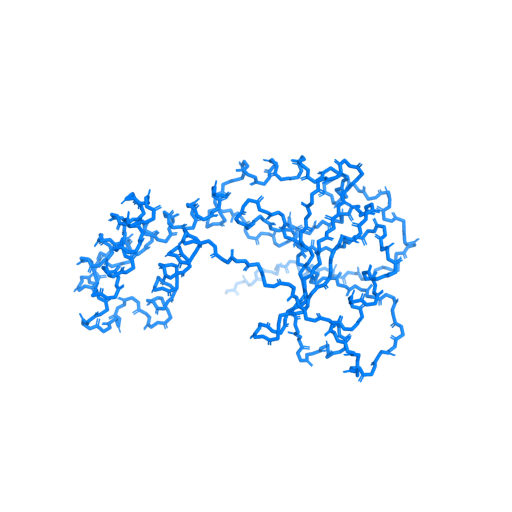 -0.122 -0.611 -3.117 1.00 83.56 123 THR A C 1
ATOM 916 O O . THR A 1 123 ? 0.532 -0.124 -4.034 1.00 83.56 123 THR A O 1
ATOM 919 N N . ARG A 1 124 ? -1.429 -0.373 -2.928 1.00 76.25 124 ARG A N 1
ATOM 920 C CA . ARG A 1 124 ? -2.229 0.534 -3.775 1.00 76.25 124 ARG A CA 1
ATOM 921 C C . ARG A 1 124 ? -2.062 0.218 -5.270 1.00 76.25 124 ARG A C 1
ATOM 923 O O . ARG A 1 124 ? -1.578 1.043 -6.041 1.00 76.25 124 ARG A O 1
ATOM 930 N N . GLY A 1 125 ? -2.299 -1.036 -5.638 1.00 80.38 125 GLY A N 1
ATOM 931 C CA . GLY A 1 125 ? -2.209 -1.483 -7.026 1.00 80.38 125 GLY A CA 1
ATOM 932 C C . GLY A 1 125 ? -0.796 -1.574 -7.601 1.00 80.38 125 GLY A C 1
ATOM 933 O O . GLY A 1 125 ? -0.636 -2.029 -8.726 1.00 80.38 125 GLY A O 1
ATOM 934 N N . THR A 1 126 ? 0.225 -1.186 -6.835 1.00 85.94 126 THR A N 1
ATOM 935 C CA . THR A 1 126 ? 1.611 -1.113 -7.296 1.00 85.94 126 THR A CA 1
ATOM 936 C C . THR A 1 126 ? 2.445 -2.200 -6.635 1.00 85.94 126 THR A C 1
ATOM 938 O O . THR A 1 126 ? 2.385 -2.403 -5.417 1.00 85.94 126 THR A O 1
ATOM 941 N N . LEU A 1 127 ? 3.253 -2.904 -7.426 1.00 91.94 127 LEU A N 1
ATOM 942 C CA . LEU A 1 127 ? 4.259 -3.811 -6.887 1.00 91.94 127 LEU A CA 1
ATOM 943 C C . LEU A 1 127 ? 5.397 -3.008 -6.260 1.00 91.94 127 LEU A C 1
ATOM 945 O O . LEU A 1 127 ? 6.017 -2.178 -6.917 1.00 91.94 127 LEU A O 1
ATOM 949 N N . VAL A 1 128 ? 5.689 -3.288 -4.993 1.00 92.62 128 VAL A N 1
ATOM 950 C CA . VAL A 1 128 ? 6.812 -2.699 -4.266 1.00 92.62 128 VAL A CA 1
ATOM 951 C C . VAL A 1 128 ? 7.794 -3.797 -3.888 1.00 92.62 128 VAL A C 1
ATOM 953 O O . VAL A 1 128 ? 7.418 -4.786 -3.254 1.00 92.62 128 VAL A O 1
ATOM 956 N N . VAL A 1 129 ? 9.053 -3.615 -4.271 1.00 92.06 129 VAL A N 1
ATOM 957 C 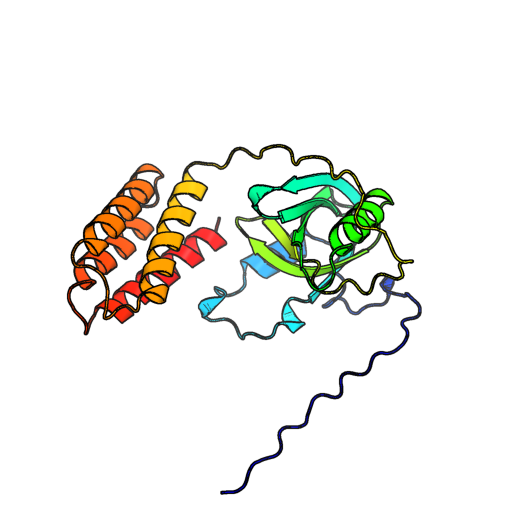CA . VAL A 1 129 ? 10.182 -4.478 -3.935 1.00 92.06 129 VAL A CA 1
ATOM 958 C C . VAL A 1 129 ? 10.980 -3.794 -2.831 1.00 92.06 129 VAL A C 1
ATOM 960 O O . VAL A 1 129 ? 11.742 -2.864 -3.083 1.00 92.06 129 VAL A O 1
ATOM 963 N N . ASP A 1 130 ? 10.808 -4.242 -1.591 1.00 89.12 130 ASP A N 1
ATOM 964 C CA . ASP A 1 130 ? 11.638 -3.773 -0.487 1.00 89.12 130 ASP A CA 1
ATOM 965 C C . ASP A 1 130 ? 13.010 -4.433 -0.575 1.00 89.12 130 ASP A C 1
ATOM 967 O O . ASP A 1 130 ? 13.131 -5.653 -0.388 1.00 89.12 130 ASP A O 1
ATOM 971 N N . SER A 1 131 ? 14.054 -3.641 -0.817 1.00 76.19 131 SER A N 1
ATOM 972 C CA . SER A 1 131 ? 15.429 -4.140 -0.830 1.00 76.19 131 SER A CA 1
ATOM 973 C C . SER A 1 131 ? 15.895 -4.393 0.611 1.00 76.19 131 SER A C 1
ATOM 975 O O . SER A 1 131 ? 16.581 -3.616 1.268 1.00 76.19 131 SER A O 1
ATOM 977 N N . THR A 1 132 ? 15.436 -5.506 1.177 1.00 60.06 132 THR A N 1
ATOM 978 C CA . THR A 1 132 ? 15.778 -5.931 2.541 1.00 60.06 132 THR A CA 1
ATOM 979 C C . THR A 1 132 ? 16.986 -6.858 2.573 1.00 60.06 132 THR A C 1
ATOM 981 O O . THR A 1 132 ? 17.606 -6.988 3.628 1.00 60.06 132 THR A O 1
ATOM 984 N N . VAL A 1 133 ? 17.329 -7.452 1.424 1.00 46.41 133 VAL A N 1
ATOM 985 C CA . VAL A 1 133 ? 18.456 -8.367 1.226 1.00 46.41 133 VAL A CA 1
ATOM 986 C C . VAL A 1 133 ? 19.303 -7.839 0.078 1.00 46.41 133 VAL A C 1
ATOM 988 O O . VAL A 1 133 ? 19.305 -8.368 -1.029 1.00 46.41 133 VAL A O 1
ATOM 991 N N . VAL A 1 134 ? 20.024 -6.760 0.348 1.00 40.81 134 VAL A N 1
ATOM 992 C CA . VAL A 1 134 ? 21.231 -6.489 -0.419 1.00 40.81 134 VAL A CA 1
ATOM 993 C C . VAL A 1 134 ? 22.299 -7.356 0.258 1.00 40.81 134 VAL A C 1
ATOM 995 O O . VAL A 1 134 ? 22.578 -7.166 1.440 1.00 40.81 134 VAL A O 1
ATOM 998 N N . VAL A 1 135 ? 22.844 -8.359 -0.436 1.00 39.81 135 VAL A N 1
ATOM 999 C CA . VAL A 1 135 ? 24.264 -8.699 -0.254 1.00 39.81 135 VAL A CA 1
ATOM 1000 C C . VAL A 1 135 ? 24.934 -7.916 -1.364 1.00 39.81 135 VAL A C 1
ATOM 1002 O O . VAL A 1 135 ? 25.012 -8.417 -2.487 1.00 39.81 135 VAL A O 1
ATOM 1005 N N . PRO A 1 136 ? 25.273 -6.643 -1.119 1.00 40.91 136 PRO A N 1
ATOM 1006 C CA . PRO A 1 136 ? 25.982 -5.896 -2.120 1.00 40.91 136 PRO A CA 1
ATOM 1007 C C . P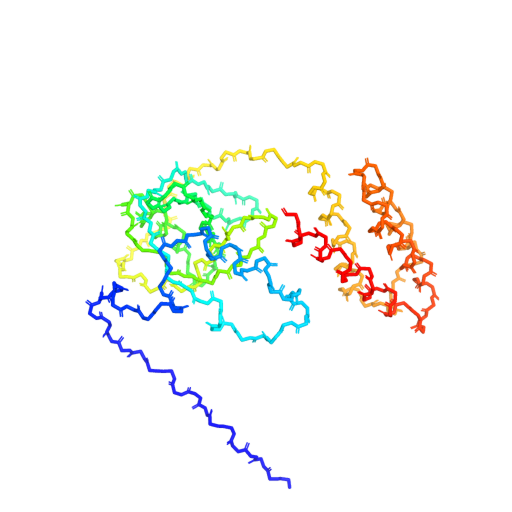RO A 1 136 ? 27.363 -6.532 -2.190 1.00 40.91 136 PRO A C 1
ATOM 1009 O O . PRO A 1 136 ? 28.067 -6.596 -1.182 1.00 40.91 136 PRO A O 1
ATOM 1012 N N . ASP A 1 137 ? 27.752 -7.013 -3.362 1.00 40.69 137 ASP A N 1
ATOM 1013 C CA . ASP A 1 137 ? 29.173 -7.049 -3.672 1.00 40.69 137 ASP A CA 1
ATOM 1014 C C . ASP A 1 137 ? 29.588 -5.592 -3.891 1.00 40.69 137 ASP A C 1
ATOM 1016 O O . ASP A 1 137 ? 29.482 -5.074 -4.997 1.00 40.69 137 ASP A O 1
ATOM 1020 N N . LEU A 1 138 ? 29.879 -4.869 -2.806 1.00 42.19 138 LEU A N 1
ATOM 1021 C CA . LEU A 1 138 ? 30.280 -3.469 -2.879 1.00 42.19 138 LEU A CA 1
ATOM 1022 C C . LEU A 1 138 ? 31.441 -3.194 -1.934 1.00 42.19 138 LEU A C 1
ATOM 1024 O O . LEU A 1 138 ? 31.418 -3.526 -0.746 1.00 42.19 138 LEU A O 1
ATOM 1028 N N . ALA A 1 139 ? 32.436 -2.517 -2.495 1.00 44.16 139 ALA A N 1
ATOM 1029 C CA . ALA A 1 139 ? 33.447 -1.794 -1.751 1.00 44.16 139 ALA A CA 1
ATOM 1030 C C . ALA A 1 139 ? 32.791 -0.763 -0.800 1.00 44.16 139 ALA A C 1
ATOM 1032 O O . ALA A 1 139 ? 31.697 -0.271 -1.087 1.00 44.16 139 ALA A O 1
ATOM 1033 N N . PRO A 1 140 ? 33.434 -0.428 0.333 1.00 47.78 140 PRO A N 1
ATOM 1034 C CA . PRO A 1 140 ? 32.906 0.547 1.285 1.00 47.78 140 PRO A CA 1
ATOM 1035 C C . PRO A 1 140 ? 32.678 1.922 0.632 1.00 47.78 140 PRO A C 1
ATOM 1037 O O . PRO A 1 140 ? 33.575 2.457 -0.016 1.00 47.78 140 PRO A O 1
ATOM 1040 N N . GLY A 1 141 ? 31.484 2.486 0.835 1.00 57.25 141 GLY A N 1
ATOM 1041 C CA . GLY A 1 141 ? 31.157 3.892 0.562 1.00 57.25 141 GLY A CA 1
ATOM 1042 C C . GLY A 1 141 ? 31.233 4.740 1.838 1.00 57.25 141 GLY A C 1
ATOM 1043 O O . GLY A 1 141 ? 31.175 4.199 2.944 1.00 57.25 141 GLY A O 1
ATOM 1044 N N . ASP A 1 142 ? 31.365 6.060 1.698 1.00 63.66 142 ASP A N 1
ATOM 1045 C CA . ASP A 1 142 ? 31.611 6.994 2.810 1.00 63.66 142 ASP A CA 1
ATOM 1046 C C . ASP A 1 142 ? 30.365 7.747 3.319 1.00 63.66 142 ASP A C 1
ATOM 1048 O O . ASP A 1 142 ? 30.467 8.513 4.277 1.00 63.66 142 ASP A O 1
ATOM 1052 N N . GLY A 1 143 ? 29.182 7.511 2.739 1.00 61.62 143 GLY A N 1
ATOM 1053 C CA . GLY A 1 143 ? 27.940 8.145 3.193 1.00 61.62 143 GLY A CA 1
ATOM 1054 C C . GLY A 1 143 ? 27.767 9.598 2.737 1.00 61.62 143 GLY A C 1
ATOM 1055 O O . GLY A 1 143 ? 26.884 10.285 3.248 1.00 61.62 143 GLY A O 1
ATOM 1056 N N . SER A 1 144 ? 28.637 10.104 1.855 1.00 72.38 144 SER A N 1
ATOM 1057 C CA . SER A 1 144 ? 28.668 11.519 1.458 1.00 72.38 144 SER A CA 1
ATOM 1058 C C . SER A 1 144 ? 27.889 11.830 0.175 1.00 72.38 144 SER A C 1
ATOM 1060 O O . SER A 1 144 ? 27.881 12.979 -0.280 1.00 72.38 144 SER A O 1
ATOM 1062 N N . SER A 1 145 ? 27.236 10.828 -0.428 1.00 72.50 145 SER A N 1
ATOM 1063 C CA . SER A 1 145 ? 26.629 10.980 -1.749 1.00 72.50 145 SER A CA 1
ATOM 1064 C C . SER A 1 145 ? 25.417 11.921 -1.730 1.00 72.50 145 SER A C 1
ATOM 1066 O O . SER A 1 145 ? 24.580 11.901 -0.824 1.00 72.50 145 SER A O 1
ATOM 1068 N N . SER A 1 146 ? 25.316 12.783 -2.746 1.00 75.62 146 SER A N 1
ATOM 1069 C CA . SER A 1 146 ? 24.154 13.655 -2.915 1.00 75.62 146 SER A CA 1
ATOM 1070 C C . SER A 1 146 ? 23.024 12.866 -3.577 1.00 75.62 146 SER A C 1
ATOM 1072 O O . SER A 1 146 ? 23.052 12.616 -4.782 1.00 75.62 146 SER A O 1
ATOM 1074 N N . LEU A 1 147 ? 22.032 12.464 -2.781 1.00 75.19 147 LEU A N 1
ATOM 1075 C CA . LEU A 1 147 ? 20.834 11.792 -3.278 1.00 75.19 147 LEU A CA 1
ATOM 1076 C C . LEU A 1 147 ? 19.866 12.811 -3.891 1.00 75.19 147 LEU A C 1
ATOM 1078 O O . LEU A 1 147 ? 19.477 13.789 -3.247 1.00 75.19 147 LEU A O 1
ATOM 1082 N N . MET A 1 148 ? 19.449 12.563 -5.133 1.00 78.81 148 MET A N 1
ATOM 1083 C CA . MET A 1 148 ? 18.490 13.420 -5.832 1.00 78.81 148 MET A CA 1
ATOM 1084 C C . MET A 1 148 ? 17.106 13.329 -5.179 1.00 78.81 148 MET A C 1
ATOM 1086 O O . MET A 1 148 ? 16.603 12.240 -4.895 1.00 78.81 148 MET A O 1
ATOM 1090 N N . GLY A 1 149 ? 16.482 14.485 -4.943 1.00 68.38 149 GLY A N 1
ATOM 1091 C CA . GLY A 1 149 ? 15.146 14.558 -4.355 1.00 68.38 149 GLY A CA 1
ATOM 1092 C C . GLY A 1 149 ? 14.102 13.886 -5.243 1.00 68.38 149 GLY A C 1
ATOM 1093 O O . GLY A 1 149 ? 14.104 14.074 -6.459 1.00 68.38 149 GLY A O 1
ATOM 1094 N N . ALA A 1 150 ? 13.209 13.108 -4.631 1.00 73.69 150 ALA A N 1
ATOM 1095 C CA . ALA A 1 150 ? 12.105 12.489 -5.347 1.00 73.69 150 ALA A CA 1
ATOM 1096 C C . ALA A 1 150 ? 11.173 13.546 -5.953 1.00 73.69 150 ALA A C 1
ATOM 1098 O O . ALA A 1 150 ? 10.892 14.580 -5.339 1.00 73.69 150 ALA A O 1
ATOM 1099 N N . THR A 1 151 ? 10.639 13.258 -7.139 1.00 70.44 151 THR A N 1
ATOM 1100 C CA . THR A 1 151 ? 9.511 14.020 -7.668 1.00 70.44 151 THR A CA 1
ATOM 1101 C C . THR A 1 151 ? 8.296 13.797 -6.767 1.00 70.44 151 THR A C 1
ATOM 1103 O O . THR A 1 151 ? 7.932 12.668 -6.430 1.00 70.44 151 THR A O 1
ATOM 1106 N N . ALA A 1 152 ? 7.669 14.892 -6.330 1.00 58.31 152 ALA A N 1
ATOM 1107 C CA . ALA A 1 152 ? 6.479 14.816 -5.496 1.00 58.31 152 ALA A CA 1
ATOM 1108 C C . ALA A 1 152 ? 5.346 14.159 -6.295 1.00 58.31 152 ALA A C 1
ATOM 1110 O O . ALA A 1 152 ? 4.764 14.767 -7.195 1.00 58.31 152 ALA A O 1
ATOM 1111 N N . THR A 1 153 ? 5.019 12.913 -5.961 1.00 61.03 153 THR A N 1
ATOM 1112 C CA . THR A 1 153 ? 3.786 12.296 -6.447 1.00 61.03 153 THR A CA 1
ATOM 1113 C C . THR A 1 153 ? 2.636 12.962 -5.705 1.00 61.03 153 THR A C 1
ATOM 1115 O O . THR A 1 153 ? 2.606 12.957 -4.476 1.00 61.03 153 THR A O 1
ATOM 1118 N N . ARG A 1 154 ? 1.699 13.580 -6.432 1.00 62.44 154 ARG A N 1
ATOM 1119 C CA . ARG A 1 154 ? 0.498 14.158 -5.821 1.00 62.44 154 ARG A CA 1
ATOM 1120 C C . ARG A 1 154 ? -0.311 13.024 -5.199 1.00 62.44 154 ARG A C 1
ATOM 1122 O O . ARG A 1 154 ? -0.919 12.245 -5.928 1.00 62.44 154 ARG A O 1
ATOM 1129 N N . GLU A 1 155 ? -0.309 12.939 -3.872 1.00 68.56 155 GLU A N 1
ATOM 1130 C CA . GLU A 1 155 ? -1.174 12.003 -3.161 1.00 68.56 155 GLU A CA 1
ATOM 1131 C C . GLU A 1 155 ? -2.629 12.322 -3.492 1.00 68.56 155 GLU A C 1
ATOM 1133 O O . GLU A 1 155 ? -3.096 13.460 -3.391 1.00 68.56 155 GLU A O 1
ATOM 1138 N N . ASP A 1 156 ? -3.341 11.312 -3.969 1.00 83.88 156 ASP A N 1
ATOM 1139 C CA . ASP A 1 156 ? -4.747 11.453 -4.285 1.00 83.88 156 ASP A CA 1
ATOM 1140 C C . ASP A 1 156 ? -5.597 11.474 -2.998 1.00 83.88 156 ASP A C 1
ATOM 1142 O O . ASP A 1 156 ? -5.236 10.895 -1.970 1.00 83.88 156 ASP A O 1
ATOM 1146 N N . ALA A 1 157 ? -6.761 12.122 -3.059 1.00 88.69 157 ALA A N 1
ATOM 1147 C CA . ALA A 1 157 ? -7.617 12.326 -1.890 1.00 88.69 157 ALA A CA 1
ATOM 1148 C C . ALA A 1 157 ? -8.099 11.013 -1.241 1.00 88.69 157 ALA A C 1
ATOM 1150 O O . ALA A 1 157 ? -8.251 10.942 -0.023 1.00 88.69 157 ALA A O 1
ATOM 1151 N N . VAL A 1 158 ? -8.303 9.958 -2.039 1.00 90.12 158 VAL A N 1
ATOM 1152 C CA . VAL A 1 158 ? -8.729 8.641 -1.541 1.00 90.12 158 VAL A CA 1
ATOM 1153 C C . VAL A 1 158 ? -7.621 8.009 -0.689 1.00 90.12 158 VAL A C 1
ATOM 1155 O O . VAL A 1 158 ? -7.909 7.416 0.350 1.00 90.12 158 VAL A O 1
ATOM 1158 N N . THR A 1 159 ? -6.359 8.163 -1.100 1.00 85.88 159 THR A N 1
ATOM 1159 C CA . THR A 1 159 ? -5.178 7.677 -0.374 1.00 85.88 159 THR A CA 1
ATOM 1160 C C . THR A 1 159 ? -5.067 8.383 0.968 1.00 85.88 159 THR A C 1
ATOM 1162 O O . THR A 1 159 ? -4.978 7.714 1.994 1.00 85.88 159 THR A O 1
ATOM 1165 N N . VAL A 1 160 ? -5.172 9.714 0.972 1.00 89.88 160 VAL A N 1
ATOM 1166 C CA . VAL A 1 160 ? -5.103 10.521 2.199 1.00 89.88 160 VAL A CA 1
ATOM 1167 C C . VAL A 1 160 ? -6.187 10.106 3.201 1.00 89.88 160 VAL A C 1
ATOM 1169 O O . VAL A 1 160 ? -5.900 9.910 4.382 1.00 89.88 160 VAL A O 1
ATOM 1172 N N . ALA A 1 161 ? -7.427 9.908 2.743 1.00 94.06 161 ALA A N 1
ATOM 1173 C CA . ALA A 1 161 ? -8.525 9.493 3.615 1.00 94.06 161 ALA A CA 1
ATOM 1174 C C . ALA A 1 161 ? -8.332 8.073 4.185 1.00 94.06 161 ALA A C 1
ATOM 1176 O O . ALA A 1 161 ? -8.582 7.844 5.371 1.00 94.06 161 ALA A O 1
ATOM 1177 N N . LEU A 1 162 ? -7.867 7.119 3.367 1.00 93.38 162 LEU A N 1
ATOM 1178 C CA . LEU A 1 162 ? -7.580 5.750 3.810 1.00 93.38 162 LEU A CA 1
ATOM 1179 C C . LEU A 1 162 ? -6.418 5.694 4.806 1.00 93.38 162 LEU A C 1
ATOM 1181 O O . LEU A 1 162 ? -6.532 5.010 5.824 1.00 93.38 162 LEU A O 1
ATOM 1185 N N . ASP A 1 163 ? -5.331 6.418 4.544 1.00 90.75 163 ASP A N 1
ATOM 1186 C CA . ASP A 1 163 ? -4.174 6.477 5.437 1.00 90.75 163 ASP A CA 1
ATOM 1187 C C . ASP A 1 163 ? -4.539 7.135 6.770 1.00 90.75 163 ASP A C 1
ATOM 1189 O O . ASP A 1 163 ? -4.174 6.620 7.826 1.00 90.75 163 ASP A O 1
ATOM 1193 N N . GLY A 1 164 ? -5.329 8.214 6.741 1.00 93.88 164 GLY A N 1
ATOM 1194 C CA . GLY A 1 164 ? -5.859 8.844 7.950 1.00 93.88 164 GLY A CA 1
ATOM 1195 C C . GLY A 1 164 ? -6.686 7.868 8.793 1.00 93.88 164 GLY A C 1
ATOM 1196 O O . GLY A 1 164 ? -6.457 7.726 9.995 1.00 93.88 164 GLY A O 1
ATOM 1197 N N . ALA A 1 165 ? -7.595 7.125 8.159 1.00 95.81 165 ALA A N 1
ATOM 1198 C CA . ALA A 1 165 ? -8.413 6.112 8.822 1.00 95.81 165 ALA A CA 1
ATOM 1199 C C . ALA A 1 165 ? -7.595 4.944 9.406 1.00 95.81 165 ALA A C 1
ATOM 1201 O O . ALA A 1 165 ? -7.821 4.529 10.548 1.00 95.81 165 ALA A O 1
ATOM 1202 N N . LEU A 1 166 ? -6.625 4.424 8.647 1.00 94.50 166 LEU A N 1
ATOM 1203 C CA . LEU A 1 166 ? -5.701 3.386 9.115 1.00 94.50 166 LEU A CA 1
ATOM 1204 C C . LEU A 1 166 ? -4.819 3.896 10.261 1.00 94.50 166 LEU A C 1
ATOM 1206 O O . LEU A 1 166 ? -4.578 3.159 11.218 1.00 94.50 166 LEU A O 1
ATOM 1210 N N . GLY A 1 167 ? -4.388 5.156 10.198 1.00 94.12 167 GLY A N 1
ATOM 1211 C CA . GLY A 1 167 ? -3.623 5.827 11.245 1.00 94.12 167 GLY A CA 1
ATOM 1212 C C . GLY A 1 167 ? -4.390 5.900 12.563 1.00 94.12 167 GLY A C 1
ATOM 1213 O O . GLY A 1 167 ? -3.863 5.490 13.597 1.00 94.12 167 GLY A O 1
ATOM 1214 N N . VAL A 1 168 ? -5.661 6.316 12.529 1.00 95.38 168 VAL A N 1
ATOM 1215 C CA . VAL A 1 168 ? -6.530 6.326 13.722 1.00 95.38 168 VAL A CA 1
ATOM 1216 C C . VAL A 1 168 ? -6.698 4.911 14.290 1.00 95.38 168 VAL A C 1
ATOM 1218 O O . VAL A 1 168 ? -6.580 4.710 15.499 1.00 95.38 168 VAL A O 1
ATOM 1221 N N . CYS A 1 169 ? -6.897 3.897 13.442 1.00 94.56 169 CYS A N 1
ATOM 1222 C CA . CYS A 1 169 ? -6.992 2.508 13.903 1.00 94.56 169 CYS A CA 1
ATOM 1223 C C . CYS A 1 169 ? -5.686 2.006 14.542 1.00 94.56 169 CYS A C 1
ATOM 1225 O O . CYS A 1 169 ? -5.733 1.299 15.553 1.00 94.56 169 CYS A O 1
ATOM 1227 N N . ALA A 1 170 ? -4.526 2.365 13.986 1.00 92.56 170 ALA A N 1
ATOM 1228 C CA . ALA A 1 170 ? -3.218 1.998 14.527 1.00 92.56 170 ALA A CA 1
ATOM 1229 C C . ALA A 1 170 ? -2.948 2.676 15.879 1.00 92.56 170 ALA A C 1
ATOM 1231 O O . ALA A 1 170 ? -2.484 2.032 16.823 1.00 92.56 170 ALA A O 1
ATOM 1232 N N . GLU A 1 171 ? -3.301 3.954 15.998 1.00 92.50 171 GLU A N 1
ATOM 1233 C CA . GLU A 1 171 ? -3.194 4.721 17.237 1.00 92.50 171 GLU A CA 1
ATOM 1234 C C . GLU A 1 171 ? -4.044 4.114 18.361 1.00 92.50 171 GLU A C 1
ATOM 1236 O O . GLU A 1 171 ? -3.587 4.029 19.505 1.00 92.50 171 GLU A O 1
ATOM 1241 N N . ALA A 1 172 ? -5.244 3.621 18.035 1.00 92.62 172 ALA A N 1
ATOM 1242 C CA . ALA A 1 172 ? -6.118 2.958 18.997 1.00 92.62 172 ALA A CA 1
ATOM 1243 C C . ALA A 1 172 ? -5.456 1.718 19.627 1.00 92.62 172 ALA A C 1
ATOM 1245 O O . ALA A 1 172 ? -5.509 1.518 20.842 1.00 92.62 172 ALA A O 1
ATOM 1246 N N . VAL A 1 173 ? -4.788 0.896 18.812 1.00 91.88 173 VAL A N 1
ATOM 1247 C CA . VAL A 1 173 ? -4.053 -0.283 19.299 1.00 91.88 173 VAL A CA 1
ATOM 1248 C C . VAL A 1 173 ? -2.823 0.120 20.092 1.00 91.88 173 VAL A C 1
ATOM 1250 O O . VAL A 1 173 ? -2.552 -0.491 21.122 1.00 91.88 173 VAL A O 1
ATOM 1253 N N . HIS A 1 174 ? -2.101 1.151 19.648 1.00 87.38 174 HIS A N 1
ATOM 1254 C CA . HIS A 1 174 ? -0.898 1.617 20.333 1.00 87.38 174 HIS A CA 1
ATOM 1255 C C . HIS A 1 174 ? -1.195 2.104 21.758 1.00 87.38 174 HIS A C 1
ATOM 1257 O O . HIS A 1 174 ? -0.426 1.828 22.676 1.00 87.38 174 HIS A O 1
ATOM 1263 N N . ARG A 1 175 ? -2.340 2.767 21.965 1.00 89.56 175 ARG A N 1
ATOM 1264 C CA . ARG A 1 175 ? -2.819 3.153 23.305 1.00 89.56 175 ARG A CA 1
ATOM 1265 C C . ARG A 1 175 ? -3.430 2.000 24.099 1.00 89.56 175 ARG A C 1
ATOM 1267 O O . ARG A 1 175 ? -3.519 2.073 25.321 1.00 89.56 175 ARG A O 1
ATOM 1274 N N . GLY A 1 176 ? -3.849 0.946 23.410 1.00 90.88 176 GLY A N 1
ATOM 1275 C CA . GLY A 1 176 ? -4.646 -0.137 23.959 1.00 90.88 176 GLY A CA 1
ATOM 1276 C C . GLY A 1 176 ? -6.137 0.187 23.894 1.00 90.88 176 GLY A C 1
ATOM 1277 O O . GLY A 1 176 ? -6.608 1.173 24.457 1.00 90.88 176 GLY A O 1
ATOM 1278 N N . LEU A 1 177 ? -6.908 -0.705 23.269 1.00 90.50 177 LEU A N 1
ATOM 1279 C CA . LEU A 1 177 ? -8.343 -0.514 23.008 1.00 90.50 177 LEU A CA 1
ATOM 1280 C C . LEU A 1 177 ? -9.201 -0.354 24.279 1.00 90.50 177 LEU A C 1
ATOM 1282 O O . LEU A 1 177 ? -10.316 0.144 24.207 1.00 90.50 177 LEU A O 1
ATOM 1286 N N . ARG A 1 178 ? -8.685 -0.754 25.449 1.00 86.69 178 ARG A N 1
ATOM 1287 C CA . ARG A 1 178 ? -9.341 -0.583 26.761 1.00 86.69 178 ARG A CA 1
ATOM 1288 C C . ARG A 1 178 ? -9.019 0.748 27.448 1.00 86.69 178 ARG A C 1
ATOM 1290 O O . ARG A 1 178 ? -9.599 1.047 28.486 1.00 86.69 178 ARG A O 1
ATOM 1297 N N . HIS A 1 179 ? -8.080 1.515 26.903 1.00 87.88 179 HIS A N 1
ATOM 1298 C CA . HIS A 1 179 ? -7.544 2.743 27.495 1.00 87.88 179 HIS A CA 1
ATOM 1299 C C . HIS A 1 179 ? -7.695 3.939 26.551 1.00 87.88 179 HIS A C 1
ATOM 1301 O O . HIS A 1 179 ? -6.928 4.899 26.616 1.00 87.88 179 HIS A O 1
ATOM 1307 N N . LEU A 1 180 ? -8.675 3.877 25.648 1.00 89.06 180 LEU A N 1
ATOM 1308 C CA . LEU A 1 180 ? -8.930 4.963 24.719 1.00 89.06 180 LEU A CA 1
ATOM 1309 C C . LEU A 1 180 ? -9.474 6.190 25.469 1.00 89.06 180 LEU A C 1
ATOM 1311 O O . LEU A 1 180 ? -10.334 6.049 26.344 1.00 89.06 180 LEU A O 1
ATOM 1315 N N . PRO A 1 181 ? -8.986 7.398 25.136 1.00 87.19 181 PRO A N 1
ATOM 1316 C CA . PRO A 1 181 ? -9.577 8.642 25.611 1.00 87.19 181 PRO A CA 1
ATOM 1317 C C . PRO A 1 181 ? -11.073 8.726 25.281 1.00 87.19 181 PRO A C 1
ATOM 1319 O O . PRO A 1 181 ? -11.527 8.200 24.264 1.00 87.19 181 PRO A O 1
ATOM 1322 N N . LYS A 1 182 ? -11.850 9.416 26.124 1.00 79.88 182 LYS A N 1
ATOM 1323 C CA . LYS A 1 182 ? -13.310 9.544 25.946 1.00 79.88 182 LYS A CA 1
ATOM 1324 C C . LYS A 1 182 ? -13.697 10.247 24.640 1.00 79.88 182 LYS A C 1
ATOM 1326 O O . LYS A 1 182 ? -14.765 9.989 24.101 1.00 79.88 182 LYS A O 1
ATOM 1331 N N . ASP A 1 183 ? -12.833 11.122 24.145 1.00 87.38 183 ASP A N 1
ATOM 1332 C CA . ASP A 1 183 ? -12.967 11.879 22.902 1.00 87.38 183 ASP A CA 1
ATOM 1333 C C . ASP A 1 183 ? -12.452 11.120 21.668 1.00 87.38 183 ASP A C 1
ATOM 1335 O O . ASP A 1 183 ? -12.626 11.584 20.543 1.00 87.38 183 ASP A O 1
ATOM 1339 N N . PHE A 1 184 ? -11.870 9.926 21.835 1.00 91.81 184 PHE A N 1
ATOM 1340 C CA . PHE A 1 184 ? -11.312 9.164 20.717 1.00 91.81 184 PHE A CA 1
ATOM 1341 C C . PHE A 1 184 ? -12.370 8.813 19.660 1.00 91.81 184 PHE A C 1
ATOM 1343 O O . PHE A 1 184 ? -12.070 8.835 18.469 1.00 91.81 184 PHE A O 1
ATOM 1350 N N . GLY A 1 185 ? -13.619 8.570 20.077 1.00 90.56 185 GLY A N 1
ATOM 1351 C CA . GLY A 1 185 ? -14.738 8.326 19.163 1.00 90.56 185 GLY A CA 1
ATOM 1352 C C . GLY A 1 185 ? -14.976 9.474 18.176 1.00 90.56 185 GLY A C 1
ATOM 1353 O O . GLY A 1 185 ? -15.239 9.214 17.010 1.00 90.56 185 GLY A O 1
ATOM 1354 N N . VAL A 1 186 ? -14.775 10.732 18.591 1.00 92.31 186 VAL A N 1
ATOM 1355 C CA . VAL A 1 186 ? -14.929 11.905 17.709 1.00 92.31 186 VAL A CA 1
ATOM 1356 C C . VAL A 1 186 ? -13.941 11.835 16.547 1.00 92.31 186 VAL A C 1
ATOM 1358 O O . VAL A 1 186 ? -14.331 11.978 15.392 1.00 92.31 186 VAL A O 1
ATOM 1361 N N . ARG A 1 187 ? -12.678 11.512 16.838 1.00 92.44 187 ARG A N 1
ATOM 1362 C CA . ARG A 1 187 ? -11.633 11.364 15.815 1.00 92.44 187 ARG A CA 1
ATOM 1363 C C . ARG A 1 187 ? -11.894 10.203 14.858 1.00 92.44 187 ARG A C 1
ATOM 1365 O O . ARG A 1 187 ? -11.557 10.286 13.679 1.00 92.44 187 ARG A O 1
ATOM 1372 N N . VAL A 1 188 ? -12.484 9.116 15.355 1.00 95.44 188 VAL A N 1
ATOM 1373 C CA . VAL A 1 188 ? -12.903 7.988 14.510 1.00 95.44 188 VAL A CA 1
ATOM 1374 C C . VAL A 1 188 ? -14.024 8.428 13.560 1.00 95.44 188 VAL A C 1
ATOM 1376 O O . VAL A 1 188 ? -13.951 8.140 12.365 1.00 95.44 188 VAL A O 1
ATOM 1379 N N . THR A 1 189 ? -15.005 9.186 14.053 1.00 96.19 189 THR A N 1
ATOM 1380 C CA . THR A 1 189 ? -16.107 9.735 13.246 1.00 96.19 189 THR A CA 1
ATOM 1381 C C . THR A 1 189 ? -15.626 10.746 12.201 1.00 96.19 189 THR A C 1
ATOM 1383 O O . THR A 1 189 ? -16.125 10.749 11.075 1.00 96.19 189 THR A O 1
ATOM 1386 N N . GLU A 1 190 ? -14.635 11.578 12.527 1.00 96.06 190 GLU A N 1
ATOM 1387 C CA . GLU A 1 190 ? -13.994 12.489 11.567 1.00 96.06 190 GLU A CA 1
ATOM 1388 C C . GLU A 1 190 ? -13.309 11.715 10.433 1.00 96.06 190 GLU A C 1
ATOM 1390 O O . GLU A 1 190 ? -13.534 12.006 9.259 1.00 96.06 190 GLU A O 1
ATOM 1395 N N . ALA A 1 191 ? -12.550 10.662 10.756 1.00 96.38 191 ALA A N 1
ATOM 1396 C CA . ALA A 1 191 ? -11.949 9.799 9.740 1.00 96.38 191 ALA A CA 1
ATOM 1397 C C . ALA A 1 191 ? -13.011 9.087 8.875 1.00 96.38 191 ALA A C 1
ATOM 1399 O O . ALA A 1 191 ? -12.844 8.959 7.660 1.00 96.38 191 ALA A O 1
ATOM 1400 N N . ALA A 1 192 ? -14.130 8.663 9.473 1.00 97.12 192 ALA A N 1
ATOM 1401 C CA . ALA A 1 192 ? -15.263 8.103 8.738 1.00 97.12 192 ALA A CA 1
ATOM 1402 C C . ALA A 1 192 ? -15.911 9.132 7.792 1.00 97.12 192 ALA A C 1
ATOM 1404 O O . ALA A 1 192 ? -16.314 8.778 6.680 1.00 97.12 192 ALA A O 1
ATOM 1405 N N . ALA A 1 193 ? -15.981 10.406 8.189 1.00 97.38 193 ALA A N 1
ATOM 1406 C CA . ALA A 1 193 ? -16.481 11.482 7.338 1.00 97.38 193 ALA A CA 1
ATOM 1407 C C . ALA A 1 193 ? -15.598 11.692 6.102 1.00 97.38 193 ALA A C 1
ATOM 1409 O O . ALA A 1 193 ? -16.124 11.664 4.988 1.00 97.38 193 ALA A O 1
ATOM 1410 N N . SER A 1 194 ? -14.276 11.756 6.274 1.00 96.38 194 SER A N 1
ATOM 1411 C CA . SER A 1 194 ? -13.331 11.856 5.154 1.00 96.38 194 SER A CA 1
ATOM 1412 C C . SER A 1 194 ? -13.474 10.691 4.168 1.00 96.38 194 SER A C 1
ATOM 1414 O O . SER A 1 194 ? -13.426 10.887 2.956 1.00 96.38 194 SER A O 1
ATOM 1416 N N . LEU A 1 195 ? -13.722 9.468 4.658 1.00 96.69 195 LEU A N 1
ATOM 1417 C CA . LEU A 1 195 ? -13.987 8.313 3.791 1.00 96.69 195 LEU A CA 1
ATOM 1418 C C . LEU A 1 195 ? -15.303 8.436 3.012 1.00 96.69 195 LEU A C 1
ATOM 1420 O O . LEU A 1 195 ? -15.368 8.001 1.861 1.00 96.69 195 LEU A O 1
ATOM 1424 N N . ARG A 1 196 ? -16.354 9.017 3.604 1.00 97.44 196 ARG A N 1
ATOM 1425 C CA . ARG A 1 196 ? -17.617 9.281 2.890 1.00 97.44 196 ARG A CA 1
ATOM 1426 C C . ARG A 1 196 ? -17.420 10.294 1.769 1.00 97.44 196 ARG A C 1
ATOM 1428 O O . ARG A 1 196 ? -17.928 10.066 0.675 1.00 97.44 196 ARG A O 1
ATOM 1435 N N . GLU A 1 197 ? -16.661 11.357 2.021 1.00 96.56 197 GLU A N 1
ATOM 1436 C CA . GLU A 1 197 ? -16.389 12.414 1.037 1.00 96.56 197 GLU A CA 1
ATOM 1437 C C . GLU A 1 197 ? -15.656 11.892 -0.203 1.00 96.56 197 GLU A C 1
ATOM 1439 O O . GLU A 1 197 ? -15.958 12.306 -1.320 1.00 96.56 197 GLU A O 1
ATOM 1444 N N . VAL A 1 198 ? -14.758 10.920 -0.030 1.00 95.50 198 VAL A N 1
ATOM 1445 C CA . VAL A 1 198 ? -14.027 10.291 -1.143 1.00 95.50 198 VAL A CA 1
ATOM 1446 C C . VAL A 1 198 ? -14.751 9.082 -1.756 1.00 95.50 198 VAL A C 1
ATOM 1448 O O . VAL A 1 198 ? -14.173 8.355 -2.562 1.00 95.50 198 VAL A O 1
ATOM 1451 N N . GLY A 1 199 ? -16.016 8.845 -1.387 1.00 95.12 199 GLY A N 1
ATOM 1452 C CA . GLY A 1 199 ? -16.856 7.810 -1.995 1.00 95.12 199 GLY A CA 1
ATOM 1453 C C . GLY A 1 199 ? -16.664 6.392 -1.443 1.00 95.12 199 GLY A C 1
ATOM 1454 O O . GLY A 1 199 ? -16.991 5.424 -2.129 1.00 95.12 199 GLY A O 1
ATOM 1455 N N . LEU A 1 200 ? -16.185 6.236 -0.202 1.00 95.50 200 LEU A N 1
ATOM 1456 C CA . LEU A 1 200 ? -15.995 4.944 0.478 1.00 95.50 200 LEU A CA 1
ATOM 1457 C C . LEU A 1 200 ? -16.992 4.719 1.642 1.00 95.50 200 LEU A C 1
ATOM 1459 O O . LEU A 1 200 ? -16.581 4.454 2.777 1.00 95.50 200 LEU A O 1
ATOM 1463 N N . PRO A 1 201 ? -18.320 4.738 1.402 1.00 95.56 201 PRO A N 1
ATOM 1464 C CA . PRO A 1 201 ? -19.322 4.699 2.470 1.00 95.56 201 PRO A CA 1
ATOM 1465 C C . PRO A 1 201 ? -19.288 3.399 3.282 1.00 95.56 201 PRO A C 1
ATOM 1467 O O . PRO A 1 201 ? -19.504 3.419 4.486 1.00 95.56 201 PRO A O 1
ATOM 1470 N N . ARG A 1 202 ? -18.953 2.259 2.660 1.00 94.25 202 ARG A N 1
ATOM 1471 C CA . ARG A 1 202 ? -18.846 0.971 3.371 1.00 94.25 202 ARG A CA 1
ATOM 1472 C C . ARG A 1 202 ? -17.661 0.917 4.336 1.00 94.25 202 ARG A C 1
ATOM 1474 O O . ARG A 1 202 ? -17.734 0.208 5.336 1.00 94.25 202 ARG A O 1
ATOM 1481 N N . ALA A 1 203 ? -16.567 1.608 4.013 1.00 94.88 203 ALA A N 1
ATOM 1482 C CA . ALA A 1 203 ? -15.423 1.726 4.909 1.00 94.88 203 ALA A CA 1
ATOM 1483 C C . ALA A 1 203 ? -15.751 2.677 6.066 1.00 94.88 203 ALA A C 1
ATOM 1485 O O . ALA A 1 203 ? -15.468 2.346 7.214 1.00 94.88 203 ALA A O 1
ATOM 1486 N N . ALA A 1 204 ? -16.441 3.784 5.773 1.00 96.56 204 ALA A N 1
ATOM 1487 C CA . ALA A 1 204 ? -16.938 4.709 6.785 1.00 96.56 204 ALA A CA 1
ATOM 1488 C C . ALA A 1 204 ? -17.884 4.033 7.789 1.00 96.56 204 ALA A C 1
ATOM 1490 O O . ALA A 1 204 ? -17.641 4.123 8.983 1.00 96.56 204 ALA A O 1
ATOM 1491 N N . THR A 1 205 ? -18.872 3.253 7.331 1.00 97.12 205 THR A N 1
ATOM 1492 C CA . THR A 1 205 ? -19.795 2.528 8.229 1.00 97.12 205 THR A CA 1
ATOM 1493 C C . THR A 1 205 ? -19.069 1.581 9.188 1.00 97.12 205 THR A C 1
ATOM 1495 O O . THR A 1 205 ? -19.486 1.413 10.331 1.00 97.12 205 THR A O 1
ATOM 1498 N N . ALA A 1 206 ? -17.978 0.950 8.746 1.00 95.69 206 ALA A N 1
ATOM 1499 C CA . ALA A 1 206 ? -17.190 0.089 9.624 1.00 95.69 206 ALA A CA 1
ATOM 1500 C C . ALA A 1 206 ? -16.451 0.891 10.713 1.00 95.69 206 ALA A C 1
ATOM 1502 O O . ALA A 1 206 ? -16.330 0.405 11.835 1.00 95.69 206 ALA A O 1
ATOM 1503 N N . LEU A 1 207 ? -15.995 2.112 10.407 1.00 96.38 207 LEU A N 1
ATOM 1504 C CA . LEU A 1 207 ? -15.426 3.033 11.397 1.00 96.38 207 LEU A CA 1
ATOM 1505 C C . LEU A 1 207 ? -16.479 3.624 12.327 1.00 96.38 207 LEU A C 1
ATOM 1507 O O . LEU A 1 207 ? -16.208 3.713 13.517 1.00 96.38 207 LEU A O 1
ATOM 1511 N N . ASP A 1 208 ? -17.666 3.967 11.827 1.00 96.00 208 ASP A N 1
ATOM 1512 C CA . ASP A 1 208 ? -18.773 4.436 12.668 1.00 96.00 208 ASP A CA 1
ATOM 1513 C C . ASP A 1 208 ? -19.113 3.367 13.728 1.00 96.00 208 AS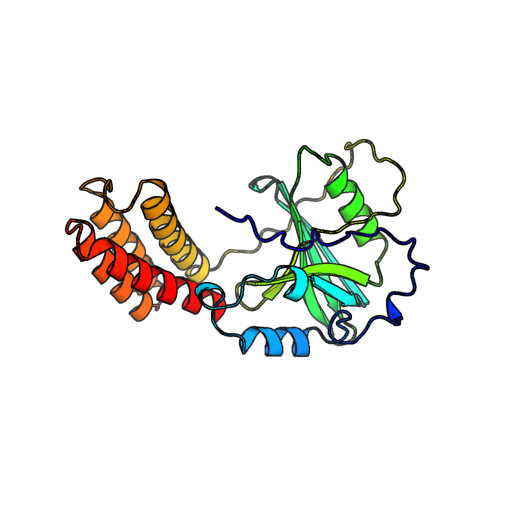P A C 1
ATOM 1515 O O . ASP A 1 208 ? -19.155 3.655 14.921 1.00 96.00 208 ASP A O 1
ATOM 1519 N N . GLY A 1 209 ? -19.194 2.091 13.323 1.00 94.31 209 GLY A N 1
ATOM 1520 C CA . GLY A 1 209 ? -19.380 0.979 14.262 1.00 94.31 209 GLY A CA 1
ATOM 1521 C C . GLY A 1 209 ? -18.233 0.805 15.268 1.00 94.31 209 GLY A C 1
ATOM 1522 O O . GLY A 1 209 ? -18.460 0.359 16.392 1.00 94.31 209 GLY A O 1
ATOM 1523 N N . PHE A 1 210 ? -16.999 1.171 14.903 1.00 95.75 210 PHE A N 1
ATOM 1524 C CA . PHE A 1 210 ? -15.891 1.236 15.857 1.00 95.75 210 PHE A CA 1
ATOM 1525 C C . PHE A 1 210 ? -16.035 2.425 16.814 1.00 95.75 210 PHE A C 1
ATOM 1527 O O . PHE A 1 210 ? -15.847 2.232 18.013 1.00 95.75 210 PHE A O 1
ATOM 1534 N N . ALA A 1 211 ? -16.409 3.609 16.320 1.00 94.69 211 ALA A N 1
ATOM 1535 C CA . ALA A 1 211 ? -16.623 4.812 17.124 1.00 94.69 211 ALA A CA 1
ATOM 1536 C C . ALA A 1 211 ? -17.670 4.573 18.223 1.00 94.69 211 ALA A C 1
ATOM 1538 O O . ALA A 1 211 ? -17.412 4.870 19.391 1.00 94.69 211 ALA A O 1
ATOM 1539 N N . ASP A 1 212 ? -18.790 3.940 17.865 1.00 92.69 212 ASP A N 1
ATOM 1540 C CA . ASP A 1 212 ? -19.864 3.575 18.795 1.00 92.69 212 ASP A CA 1
ATOM 1541 C C . ASP A 1 212 ? -19.379 2.604 19.887 1.00 92.69 212 ASP A C 1
ATOM 1543 O O . ASP A 1 212 ? -19.781 2.688 21.051 1.00 92.69 212 ASP A O 1
ATOM 1547 N N . ALA A 1 213 ? -18.460 1.703 19.534 1.00 92.50 213 ALA A N 1
ATOM 1548 C CA . ALA A 1 213 ? -17.929 0.688 20.435 1.00 92.50 213 ALA A CA 1
ATOM 1549 C C . ALA A 1 213 ? -16.783 1.180 21.341 1.00 92.50 213 ALA A C 1
ATOM 1551 O O . ALA A 1 213 ? -16.441 0.474 22.288 1.00 92.50 213 ALA A O 1
ATOM 1552 N N . VAL A 1 214 ? -16.197 2.370 21.115 1.00 88.69 214 VAL A N 1
ATOM 1553 C CA . VAL A 1 214 ? -15.042 2.894 21.891 1.00 88.69 214 VAL A CA 1
ATOM 1554 C C . VAL A 1 214 ? -15.307 2.912 23.400 1.00 88.69 214 VAL A C 1
ATOM 1556 O O . VAL A 1 214 ? -14.400 2.685 24.199 1.00 88.69 214 VAL A O 1
ATOM 1559 N N . THR A 1 215 ? -16.555 3.155 23.801 1.00 85.19 215 THR A N 1
ATOM 1560 C CA . THR A 1 215 ? -16.956 3.227 25.216 1.00 85.19 215 THR A CA 1
ATOM 1561 C C . THR A 1 215 ? -17.318 1.872 25.828 1.00 85.19 215 THR A C 1
ATOM 1563 O O . THR A 1 215 ? -17.531 1.789 27.037 1.00 85.19 215 THR A O 1
ATOM 1566 N N . SER A 1 216 ? -17.367 0.807 25.021 1.00 86.88 216 SER A N 1
ATOM 1567 C CA . SER A 1 216 ? -17.812 -0.528 25.417 1.00 86.88 216 SER A CA 1
ATOM 1568 C C . SER A 1 216 ? -16.656 -1.538 25.342 1.00 86.88 216 SER A C 1
ATOM 1570 O O . SER A 1 216 ? -16.336 -2.050 24.265 1.00 86.88 216 SER A O 1
ATOM 1572 N N . PRO A 1 217 ? -16.028 -1.892 26.482 1.00 81.25 217 PRO A N 1
ATOM 1573 C CA . PRO A 1 217 ? -14.859 -2.776 26.510 1.00 81.25 217 PRO A CA 1
ATOM 1574 C C . PRO A 1 217 ? -15.096 -4.169 25.913 1.00 81.25 217 PRO A C 1
ATOM 1576 O O . PRO A 1 217 ? -14.144 -4.821 25.482 1.00 81.25 217 PRO A O 1
ATOM 1579 N N . GLU A 1 218 ? -16.346 -4.635 25.906 1.00 84.81 218 GLU A N 1
ATOM 1580 C CA . GLU A 1 218 ? -16.733 -5.953 25.395 1.00 84.81 218 GLU A CA 1
ATOM 1581 C C . GLU A 1 218 ? -16.781 -5.999 23.863 1.00 84.81 218 GLU A C 1
ATOM 1583 O O . GLU A 1 218 ? -16.490 -7.034 23.265 1.00 84.81 218 GLU A O 1
ATOM 1588 N N . THR A 1 219 ? -17.109 -4.875 23.221 1.00 90.88 219 THR A N 1
ATOM 1589 C CA . THR A 1 219 ? -17.356 -4.806 21.770 1.00 90.88 219 THR A CA 1
ATOM 1590 C C . THR A 1 219 ? -16.279 -4.032 21.010 1.00 90.88 219 THR A C 1
ATOM 1592 O O . THR A 1 219 ? -16.107 -4.246 19.811 1.00 90.88 219 THR A O 1
ATOM 1595 N N . VAL A 1 220 ? -15.479 -3.205 21.696 1.00 92.44 220 VAL A N 1
ATOM 1596 C CA . VAL A 1 220 ? -14.434 -2.371 21.077 1.00 92.44 220 VAL A CA 1
ATOM 1597 C C . VAL A 1 220 ? -13.432 -3.182 20.253 1.00 92.44 220 VAL A C 1
ATOM 1599 O O . VAL A 1 220 ? -13.006 -2.748 19.186 1.00 92.44 220 VAL A O 1
ATOM 1602 N N . VAL A 1 221 ? -13.076 -4.388 20.709 1.00 92.50 221 VAL A N 1
ATOM 1603 C CA . VAL A 1 221 ? -12.095 -5.240 20.021 1.00 92.50 221 VAL A CA 1
ATOM 1604 C C . VAL A 1 221 ? -12.660 -5.785 18.713 1.00 92.50 221 VAL A C 1
ATOM 1606 O O . VAL A 1 221 ? -11.996 -5.704 17.682 1.00 92.50 221 VAL A O 1
ATOM 1609 N N . SER A 1 222 ? -13.877 -6.334 18.730 1.00 92.81 222 SER A N 1
ATOM 1610 C CA . SER A 1 222 ? -14.494 -6.900 17.526 1.00 92.81 222 SER A CA 1
ATOM 1611 C C . SER A 1 222 ? -14.829 -5.813 16.505 1.00 92.81 222 SER A C 1
ATOM 1613 O O . SER A 1 222 ? -14.575 -6.006 15.315 1.00 92.81 222 SER A O 1
ATOM 1615 N N . ALA A 1 223 ? -15.309 -4.655 16.964 1.00 94.12 223 ALA A N 1
ATOM 1616 C CA . ALA A 1 223 ? -15.582 -3.503 16.112 1.00 94.12 223 ALA A CA 1
ATOM 1617 C C . ALA A 1 223 ? -14.299 -2.947 15.470 1.00 94.12 223 ALA A C 1
ATOM 1619 O O . ALA A 1 223 ? -14.262 -2.724 14.259 1.00 94.12 223 ALA A O 1
ATOM 1620 N N . TRP A 1 224 ? -13.211 -2.827 16.242 1.00 95.19 224 TRP A N 1
ATOM 1621 C CA . TRP A 1 224 ? -11.904 -2.434 15.712 1.00 95.19 224 TRP A CA 1
ATOM 1622 C C . TRP A 1 224 ? -11.383 -3.426 14.659 1.00 95.19 224 TRP A C 1
ATOM 1624 O O . TRP A 1 224 ? -10.942 -3.010 13.589 1.00 95.19 224 TRP A O 1
ATOM 1634 N N . ILE A 1 225 ? -11.474 -4.741 14.910 1.00 93.69 225 ILE A N 1
ATOM 1635 C CA . ILE A 1 225 ? -11.051 -5.770 13.941 1.00 93.69 225 ILE A CA 1
ATOM 1636 C C . ILE A 1 225 ? -11.848 -5.645 12.636 1.00 93.69 225 ILE A C 1
ATOM 1638 O O . ILE A 1 225 ? -11.263 -5.696 11.552 1.00 93.69 225 ILE A O 1
ATOM 1642 N N . ALA A 1 226 ? -13.169 -5.469 12.723 1.00 93.56 226 ALA A N 1
ATOM 1643 C CA . ALA A 1 226 ? -14.028 -5.323 11.552 1.00 93.56 226 ALA A CA 1
ATOM 1644 C C . ALA A 1 226 ? -13.652 -4.088 10.715 1.00 93.56 226 ALA A C 1
ATOM 1646 O O . ALA A 1 226 ? -13.516 -4.196 9.491 1.00 93.56 226 ALA A O 1
ATOM 1647 N N . ALA A 1 227 ? -13.418 -2.944 11.370 1.00 94.62 227 ALA A N 1
ATOM 1648 C CA . ALA A 1 227 ? -12.939 -1.725 10.724 1.00 94.62 227 ALA A CA 1
ATOM 1649 C C . ALA A 1 227 ? -11.569 -1.937 10.064 1.00 94.62 227 ALA A C 1
ATOM 1651 O O . ALA A 1 227 ? -11.409 -1.679 8.870 1.00 94.62 227 ALA A O 1
ATOM 1652 N N . GLN A 1 228 ? -10.603 -2.501 10.794 1.00 93.62 228 GLN A N 1
ATOM 1653 C CA . GLN A 1 228 ? -9.244 -2.720 10.302 1.00 93.62 228 GLN A CA 1
ATOM 1654 C C . GLN A 1 228 ? -9.201 -3.662 9.091 1.00 93.62 228 GLN A C 1
ATOM 1656 O O . GLN A 1 228 ? -8.492 -3.392 8.119 1.00 93.62 228 GLN A O 1
ATOM 1661 N N . ILE A 1 229 ? -9.968 -4.758 9.110 1.00 91.31 229 ILE A N 1
ATOM 1662 C CA . ILE A 1 229 ? -10.066 -5.682 7.971 1.00 91.31 229 ILE A CA 1
ATOM 1663 C C . ILE A 1 229 ? -10.673 -4.968 6.764 1.00 91.31 229 ILE A C 1
ATOM 1665 O O . ILE A 1 229 ? -10.144 -5.083 5.657 1.00 91.31 229 ILE A O 1
ATOM 1669 N N . ARG A 1 230 ? -11.759 -4.207 6.954 1.00 93.06 230 ARG A N 1
ATOM 1670 C CA . ARG A 1 230 ? -12.405 -3.477 5.857 1.00 93.06 230 ARG A CA 1
ATOM 1671 C C . ARG A 1 230 ? -11.455 -2.456 5.234 1.00 93.06 230 ARG A C 1
ATOM 1673 O O . ARG A 1 230 ? -11.349 -2.425 4.009 1.00 93.06 230 ARG A O 1
ATOM 1680 N N . LEU A 1 231 ? -10.771 -1.657 6.050 1.00 92.31 2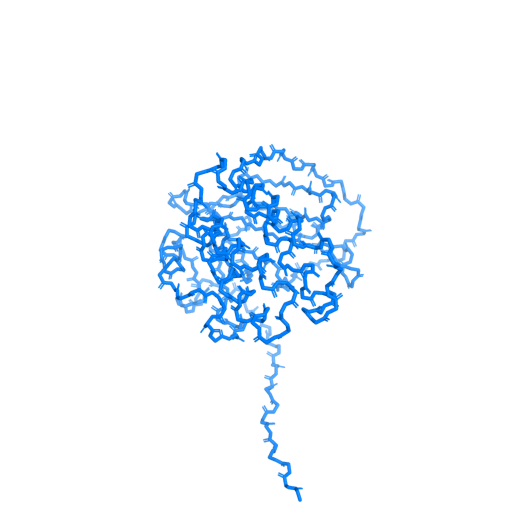31 LEU A N 1
ATOM 1681 C CA . LEU A 1 231 ? -9.857 -0.610 5.590 1.00 92.31 231 LEU A CA 1
ATOM 1682 C C . LEU A 1 231 ? -8.649 -1.194 4.860 1.00 92.31 231 LEU A C 1
ATOM 1684 O O . LEU A 1 231 ? -8.384 -0.805 3.728 1.00 92.31 231 LEU A O 1
ATOM 1688 N N . SER A 1 232 ? -7.974 -2.181 5.456 1.00 88.38 232 SER A N 1
ATOM 1689 C CA . SER A 1 232 ? -6.821 -2.839 4.824 1.00 88.38 232 SER A CA 1
ATOM 1690 C C . SER A 1 232 ? -7.193 -3.534 3.513 1.00 88.38 232 SER A C 1
ATOM 1692 O O . SER A 1 232 ? -6.495 -3.372 2.522 1.00 88.38 232 SER A O 1
ATOM 1694 N N . THR A 1 233 ? -8.342 -4.212 3.459 1.00 87.38 233 THR A N 1
ATOM 1695 C CA . THR A 1 233 ? -8.815 -4.840 2.216 1.00 87.38 233 THR A CA 1
ATOM 1696 C C . THR A 1 233 ? -9.173 -3.799 1.153 1.00 87.38 233 THR A C 1
ATOM 1698 O O . THR A 1 233 ? -8.928 -4.019 -0.027 1.00 87.38 233 THR A O 1
ATOM 1701 N N . THR A 1 234 ? -9.736 -2.653 1.551 1.00 88.12 234 THR A N 1
ATOM 1702 C CA . THR A 1 234 ? -10.043 -1.553 0.619 1.00 88.12 234 THR A CA 1
ATOM 1703 C C . THR A 1 234 ? -8.760 -0.930 0.067 1.00 88.12 234 THR A C 1
ATOM 1705 O O . THR A 1 234 ? -8.689 -0.642 -1.122 1.00 88.12 234 THR A O 1
ATOM 1708 N N . ALA A 1 235 ? -7.736 -0.771 0.909 1.00 85.38 235 ALA A N 1
ATOM 1709 C CA . ALA A 1 235 ? -6.427 -0.272 0.500 1.00 85.38 235 ALA A CA 1
ATOM 1710 C C . ALA A 1 235 ? -5.670 -1.256 -0.413 1.00 85.38 235 ALA A C 1
ATOM 1712 O O . ALA A 1 235 ? -4.972 -0.815 -1.323 1.00 85.38 235 ALA A O 1
ATOM 1713 N N . ASP A 1 236 ? -5.824 -2.566 -0.193 1.00 77.50 236 ASP A N 1
ATOM 1714 C CA . ASP A 1 236 ? -5.206 -3.618 -1.013 1.00 77.50 236 ASP A CA 1
ATOM 1715 C C . ASP A 1 236 ? -5.899 -3.797 -2.378 1.00 77.50 236 ASP A C 1
ATOM 1717 O O . ASP A 1 236 ? -5.244 -4.149 -3.360 1.00 77.50 236 ASP A O 1
ATOM 1721 N N . ALA A 1 237 ? -7.221 -3.596 -2.434 1.00 77.44 237 ALA A N 1
ATOM 1722 C CA . ALA A 1 237 ? -8.033 -3.769 -3.644 1.00 77.44 237 ALA A CA 1
ATOM 1723 C C . ALA A 1 237 ? -7.956 -2.584 -4.616 1.00 77.44 237 ALA A C 1
ATOM 1725 O O . ALA A 1 237 ? -8.384 -2.704 -5.765 1.00 77.44 237 ALA A O 1
ATOM 1726 N N . ARG A 1 238 ? -7.450 -1.448 -4.143 1.00 70.19 238 ARG A N 1
ATOM 1727 C CA . ARG A 1 238 ? -7.098 -0.314 -4.983 1.00 70.19 238 ARG A CA 1
ATOM 1728 C C . ARG A 1 238 ? -5.785 -0.588 -5.704 1.00 70.19 238 ARG A C 1
ATOM 1730 O O . ARG A 1 238 ? -5.675 -0.206 -6.885 1.00 70.19 238 ARG A O 1
#

Organism: NCBI:txid502181

Radius of gyration: 21.26 Å; chains: 1; bounding box: 53×47×53 Å

pLDDT: mean 81.88, std 16.31, range [29.16, 97.44]

Sequence (238 aa):
MRLVSSRVGKTSVRPSNGSWETLPGPVLVRDLAALDRSRANLAPRLVRPRVEAENLRVVTVAEVLDIGYHPGDQRLTAVVADEAGTTAVVSATYRPTSPAALDAVDAALRSGPRFVAGAVRRTRGTLVVDSTVVVPDLAPGDGSSSLMGATATREDAVTVALDGALGVCAEAVHRGLRHLPKDFGVRVTEAAASLREVGLPRAATALDGFADAVTSPETVVSAWIAAQIRLSTTADAR

Secondary structure (DSSP, 8-state):
-------------PPP-S-GGGS-TTTEES-HHHHHHHHHTSPPGGGS---GGGGEEEEE-SEEEEEEEEGGGTEEEEEEE-TT--EEEEEEE--TTSTTHHHHHHHHHHT--SEEEEEEEEETTEEEEE--------PPP-S---PPBPP-----HHHHHHHHHHHHHHHHHHH-TTS--TTHHHHHHHHHHHHHHTT-HHHHHHHHHHHHHTT-TTTHHHHHHHHHHHHHHHHHH-

Foldseek 3Di:
DDDDDDPDPPPDDDDDPPPLVPDDPQAEAQDVVVVLVVQLPDDFPVPDDPDQVSQKHKYFFPAWDDWAADVVQQKIWTWTAHPVRDIAIEIEHADPVCLCVVVLVVVCRVVRDRIQIAGWDFWQSHIYGYNPDDPDPDDDDDNPDDGHHDDDDPDDLQNVLLVQLLVLLVVCVVCPLLRDDPCSLVSLQVSLVSCVVVPNNVLSVLSNQLSVCSVPPVCNVVSSVSNNSSSSVVRRND